Protein AF-A0A7C3IBA8-F1 (afdb_monomer_lite)

Structure (mmCIF, N/CA/C/O backbone):
data_AF-A0A7C3IBA8-F1
#
_entry.id   AF-A0A7C3IBA8-F1
#
loop_
_atom_site.group_PDB
_atom_site.id
_atom_site.type_symbol
_atom_site.label_atom_id
_atom_site.label_alt_id
_atom_site.label_comp_id
_atom_site.label_asym_id
_atom_site.label_entity_id
_atom_site.label_seq_id
_atom_site.pdbx_PDB_ins_code
_atom_site.Cartn_x
_atom_site.Cartn_y
_atom_site.Cartn_z
_atom_site.occupancy
_atom_site.B_iso_or_equiv
_atom_site.auth_seq_id
_atom_site.auth_comp_id
_atom_site.auth_asym_id
_atom_site.auth_atom_id
_atom_site.pdbx_PDB_model_num
ATOM 1 N N . MET A 1 1 ? 6.181 -38.233 48.041 1.00 34.81 1 MET A N 1
ATOM 2 C CA . MET A 1 1 ? 6.631 -39.000 46.868 1.00 34.81 1 MET A CA 1
ATOM 3 C C . MET A 1 1 ? 5.380 -39.496 46.170 1.00 34.81 1 MET A C 1
ATOM 5 O O . MET A 1 1 ? 4.793 -40.464 46.624 1.00 34.81 1 MET A O 1
ATOM 9 N N . ASP A 1 2 ? 4.720 -38.631 45.402 1.00 33.06 2 ASP A N 1
ATOM 10 C CA . ASP A 1 2 ? 5.001 -38.325 43.977 1.00 33.06 2 ASP A CA 1
ATOM 11 C C . ASP A 1 2 ? 4.213 -39.302 43.095 1.00 33.06 2 ASP A C 1
ATOM 13 O O . ASP A 1 2 ? 4.198 -40.490 43.367 1.00 33.06 2 ASP A O 1
ATOM 17 N N . GLU A 1 3 ? 3.530 -38.943 42.018 1.00 32.22 3 GLU A N 1
ATOM 18 C CA . GLU A 1 3 ? 3.068 -37.677 41.464 1.00 32.22 3 GLU A CA 1
ATOM 19 C C . GLU A 1 3 ? 1.989 -38.064 40.425 1.00 32.22 3 GLU A C 1
ATOM 21 O O . GLU A 1 3 ? 2.134 -39.034 39.690 1.00 32.22 3 GLU A O 1
ATOM 26 N N . LYS A 1 4 ? 0.901 -37.293 40.387 1.00 33.75 4 LYS A N 1
ATOM 27 C CA . LYS A 1 4 ? 0.118 -36.848 39.214 1.00 33.75 4 LYS A CA 1
ATOM 28 C C . LYS A 1 4 ? -0.158 -37.789 38.017 1.00 33.75 4 LYS A C 1
ATOM 30 O O . LYS A 1 4 ? 0.687 -38.108 37.189 1.00 33.75 4 LYS A O 1
ATOM 35 N N . ARG A 1 5 ? -1.471 -37.944 37.788 1.00 39.66 5 ARG A N 1
ATOM 36 C CA . ARG A 1 5 ? -2.157 -38.050 36.483 1.00 39.66 5 ARG A CA 1
ATOM 37 C C . ARG A 1 5 ? -1.506 -37.198 35.376 1.00 39.66 5 ARG A C 1
ATOM 39 O O . ARG A 1 5 ? -1.324 -35.998 35.572 1.00 39.66 5 ARG A O 1
ATOM 46 N N . LYS A 1 6 ? -1.398 -37.748 34.158 1.00 33.62 6 LYS A N 1
ATOM 47 C CA . LYS A 1 6 ? -1.511 -36.975 32.905 1.00 33.62 6 LYS A CA 1
ATOM 48 C C . LYS A 1 6 ? -2.355 -37.721 31.867 1.00 33.62 6 LYS A C 1
ATOM 50 O O . LYS A 1 6 ? -1.891 -38.622 31.182 1.00 33.62 6 LYS A O 1
ATOM 55 N N . HIS A 1 7 ? -3.612 -37.293 31.754 1.00 33.38 7 HIS A N 1
ATOM 56 C CA . HIS A 1 7 ? -4.366 -37.330 30.505 1.00 33.38 7 HIS A CA 1
ATOM 57 C C . HIS A 1 7 ? -3.701 -36.353 29.529 1.00 33.38 7 HIS A C 1
ATOM 59 O O . HIS A 1 7 ? -3.592 -35.167 29.835 1.00 33.38 7 HIS A O 1
ATOM 65 N N . VAL A 1 8 ? -3.285 -36.831 28.358 1.00 32.22 8 VAL A N 1
ATOM 66 C CA . VAL A 1 8 ? -2.928 -35.963 27.231 1.00 32.22 8 VAL A CA 1
ATOM 67 C C . VAL A 1 8 ? -4.140 -35.919 26.311 1.00 32.22 8 VAL A C 1
ATOM 69 O O . VAL A 1 8 ? -4.390 -36.832 25.528 1.00 32.22 8 VAL A O 1
ATOM 72 N N . GLY A 1 9 ? -4.936 -34.863 26.470 1.00 29.17 9 GLY A N 1
ATOM 73 C CA . GLY A 1 9 ? -5.991 -34.513 25.533 1.00 29.17 9 GLY A CA 1
ATOM 74 C C . GLY A 1 9 ? -5.382 -34.055 24.211 1.00 29.17 9 GLY A C 1
ATOM 75 O O . GLY A 1 9 ? -4.528 -33.170 24.184 1.00 29.17 9 GLY A O 1
ATOM 76 N N . LYS A 1 10 ? -5.844 -34.656 23.112 1.00 32.09 10 LYS A N 1
ATOM 77 C CA . LYS A 1 10 ? -5.696 -34.122 21.755 1.00 32.09 10 LYS A CA 1
ATOM 78 C C . LYS A 1 10 ? -6.288 -32.709 21.725 1.00 32.09 10 LYS A C 1
ATOM 80 O O . LYS A 1 10 ? -7.501 -32.546 21.850 1.00 32.09 10 LYS A O 1
ATOM 85 N N . GLY A 1 11 ? -5.433 -31.701 21.575 1.00 28.27 11 GLY A N 1
ATOM 86 C CA . GLY A 1 11 ? -5.849 -30.326 21.320 1.00 28.27 11 GLY A CA 1
ATOM 87 C C . GLY A 1 11 ? -6.592 -30.248 19.989 1.00 28.27 11 GLY A C 1
ATOM 88 O O . GLY A 1 11 ? -6.037 -30.571 18.941 1.00 28.27 11 GLY A O 1
ATOM 89 N N . ARG A 1 12 ? -7.867 -29.861 20.054 1.00 31.38 12 ARG A N 1
ATOM 90 C CA . ARG A 1 12 ? -8.695 -29.500 18.903 1.00 31.38 12 ARG A CA 1
ATOM 91 C C . ARG A 1 12 ? -8.028 -28.353 18.139 1.00 31.38 12 ARG A C 1
ATOM 93 O O . ARG A 1 12 ? -7.729 -27.316 18.725 1.00 31.38 12 ARG A O 1
ATOM 100 N N . SER A 1 13 ? -7.840 -28.561 16.838 1.00 34.22 13 SER A N 1
ATOM 101 C CA . SER A 1 13 ? -7.643 -27.500 15.850 1.00 34.22 13 SER A CA 1
ATOM 102 C C . SER A 1 13 ? -8.719 -26.429 16.053 1.00 34.22 13 SER A C 1
ATOM 104 O O . SER A 1 13 ? -9.907 -26.757 16.080 1.00 34.22 13 SER A O 1
ATOM 106 N N . ARG A 1 14 ? -8.310 -25.169 16.248 1.00 34.41 14 ARG A N 1
ATOM 107 C CA . ARG A 1 14 ? -9.208 -24.013 16.153 1.00 34.41 14 ARG A CA 1
ATOM 108 C C . ARG A 1 14 ? -9.537 -23.837 14.674 1.00 34.41 14 ARG A C 1
ATOM 110 O O . ARG A 1 14 ? -8.825 -23.151 13.953 1.00 34.41 14 ARG A O 1
ATOM 117 N N . THR A 1 15 ? -10.574 -24.534 14.230 1.00 35.75 15 THR A N 1
ATOM 118 C CA . THR A 1 15 ? -11.263 -24.263 12.972 1.00 35.75 15 THR A CA 1
ATOM 119 C C . THR A 1 15 ? -11.661 -22.792 12.944 1.00 35.75 15 THR A C 1
ATOM 121 O O . THR A 1 15 ? -12.265 -22.306 13.901 1.00 35.75 15 THR A O 1
ATOM 124 N N . SER A 1 16 ? -11.281 -22.100 11.872 1.00 37.62 16 SER A N 1
ATOM 125 C CA . SER A 1 16 ? -11.809 -20.796 11.491 1.00 37.62 16 SER A CA 1
ATOM 126 C C . SER A 1 16 ? -13.335 -20.844 11.546 1.00 37.62 16 SER A C 1
ATOM 128 O O . SER A 1 16 ? -13.962 -21.683 10.902 1.00 37.62 16 SER A O 1
ATOM 130 N N . GLU A 1 17 ? -13.945 -19.975 12.346 1.00 37.25 17 GLU A N 1
ATOM 131 C CA . GLU A 1 17 ? -15.354 -19.658 12.153 1.00 37.25 17 GLU A CA 1
ATOM 132 C C . GLU A 1 17 ? -15.444 -18.891 10.831 1.00 37.25 17 GLU A C 1
ATOM 134 O O . GLU A 1 17 ? -15.008 -17.744 10.734 1.00 37.25 17 GLU A O 1
ATOM 139 N N . GLU A 1 18 ? -15.975 -19.529 9.787 1.00 39.75 18 GLU A N 1
ATOM 140 C CA . GLU A 1 18 ? -16.600 -18.787 8.696 1.00 39.75 18 GLU A CA 1
ATOM 141 C C . GLU A 1 18 ? -17.751 -18.003 9.321 1.00 39.75 18 GLU A C 1
ATOM 143 O O . GLU A 1 18 ? -18.840 -18.537 9.528 1.00 39.75 18 GLU A O 1
ATOM 148 N N . VAL A 1 19 ? -17.512 -16.739 9.678 1.00 42.91 19 VAL A N 1
ATOM 149 C CA . VAL A 1 19 ? -18.582 -15.868 10.167 1.00 42.91 19 VAL A CA 1
ATOM 150 C C . VAL A 1 19 ? -19.410 -15.389 8.973 1.00 42.91 19 VAL A C 1
ATOM 152 O O . VAL A 1 19 ? -19.422 -14.213 8.616 1.00 42.91 19 VAL A O 1
ATOM 155 N N . LEU A 1 20 ? -20.102 -16.331 8.333 1.00 39.16 20 LEU A N 1
ATOM 156 C CA . LEU A 1 20 ? -21.278 -16.049 7.524 1.00 39.16 20 LEU A CA 1
ATOM 157 C C . LEU A 1 20 ? -22.359 -15.552 8.490 1.00 39.16 20 LEU A C 1
ATOM 159 O O . LEU A 1 20 ? -22.965 -16.338 9.214 1.00 39.16 20 LEU A O 1
ATOM 163 N N . GLY A 1 21 ? -22.539 -14.231 8.546 1.00 42.72 21 GLY A N 1
ATOM 164 C CA . GLY A 1 21 ? -23.531 -13.578 9.406 1.00 42.72 21 GLY A CA 1
ATOM 165 C C . GLY A 1 21 ? -22.995 -12.486 10.333 1.00 42.72 21 GLY A C 1
ATOM 166 O O . GLY A 1 21 ? -23.750 -12.006 11.174 1.00 42.72 21 GLY A O 1
ATOM 167 N N . ARG A 1 22 ? -21.721 -12.077 10.215 1.00 59.69 22 ARG A N 1
ATOM 168 C CA . ARG A 1 22 ? -21.224 -10.904 10.950 1.00 59.69 22 ARG A CA 1
ATOM 169 C C . ARG A 1 22 ? -21.732 -9.625 10.301 1.00 59.69 22 ARG A C 1
ATOM 171 O O . ARG A 1 22 ? -21.717 -9.496 9.078 1.00 59.69 22 ARG A O 1
ATOM 178 N N . ASP A 1 23 ? -22.147 -8.691 11.142 1.00 61.34 23 ASP A N 1
ATOM 179 C CA . ASP A 1 23 ? -22.593 -7.379 10.712 1.00 61.34 23 ASP A CA 1
ATOM 180 C C . ASP A 1 23 ? -21.446 -6.621 10.018 1.00 61.34 23 ASP A C 1
ATOM 182 O O . ASP A 1 23 ? -20.431 -6.294 10.632 1.00 61.34 23 ASP A O 1
ATOM 186 N N . CYS A 1 24 ? -21.597 -6.387 8.713 1.00 69.00 24 CYS A N 1
ATOM 187 C CA . CYS A 1 24 ? -20.639 -5.648 7.890 1.00 69.00 24 CYS A CA 1
ATOM 188 C C . CYS A 1 24 ? -20.990 -4.156 7.788 1.00 69.00 24 CYS A C 1
ATOM 190 O O . CYS A 1 24 ? -20.328 -3.431 7.041 1.00 69.00 24 CYS A O 1
ATOM 192 N N . THR A 1 25 ? -22.015 -3.695 8.513 1.00 73.94 25 THR A N 1
ATOM 193 C CA . THR A 1 25 ? -22.590 -2.350 8.382 1.00 73.94 25 THR A CA 1
ATOM 194 C C . THR A 1 25 ? -21.532 -1.261 8.529 1.00 73.94 25 THR A C 1
ATOM 196 O O . THR A 1 25 ? -21.474 -0.379 7.685 1.00 73.94 25 THR A O 1
ATOM 199 N N . HIS A 1 26 ? -20.590 -1.390 9.468 1.00 76.12 26 HIS A N 1
ATOM 200 C CA . HIS A 1 26 ? -19.503 -0.416 9.642 1.00 76.12 26 HIS A CA 1
ATOM 201 C C . HIS A 1 26 ? -18.618 -0.230 8.396 1.00 76.12 26 HIS A C 1
ATOM 203 O O . HIS A 1 26 ? -18.226 0.894 8.078 1.00 76.12 26 HIS A O 1
ATOM 209 N N . LEU A 1 27 ? -18.292 -1.312 7.673 1.00 81.25 27 LEU A N 1
ATOM 210 C CA . LEU A 1 27 ? -17.514 -1.214 6.434 1.00 81.25 27 LEU A CA 1
ATOM 211 C C . LEU A 1 27 ? -18.355 -0.563 5.333 1.00 81.25 27 LEU A C 1
ATOM 213 O O . LEU A 1 27 ? -17.878 0.337 4.649 1.00 81.25 27 LEU A O 1
ATOM 217 N N . VAL A 1 28 ? -19.607 -0.995 5.181 1.00 81.88 28 VAL A N 1
ATOM 218 C CA . VAL A 1 28 ? -20.525 -0.472 4.159 1.00 81.88 28 VAL A CA 1
ATOM 219 C C . VAL A 1 28 ? -20.784 1.023 4.368 1.00 81.88 28 VAL A C 1
ATOM 221 O O . VAL A 1 28 ? -20.621 1.807 3.435 1.00 81.88 28 VAL A O 1
ATOM 224 N N . GLU A 1 29 ? -21.092 1.437 5.598 1.00 84.31 29 GLU A N 1
ATOM 225 C CA . GLU A 1 29 ? -21.298 2.837 5.982 1.00 84.31 29 GLU A CA 1
ATOM 226 C C . GLU A 1 29 ? -20.053 3.690 5.735 1.00 84.31 29 GLU A C 1
ATOM 228 O O . GLU A 1 29 ? -20.162 4.814 5.241 1.00 84.31 29 GLU A O 1
ATOM 233 N N . ALA A 1 30 ? -18.860 3.164 6.028 1.00 84.56 30 ALA A N 1
ATOM 234 C CA . ALA A 1 30 ? -17.613 3.873 5.767 1.00 84.56 30 ALA A CA 1
ATOM 235 C C . ALA A 1 30 ? -17.379 4.105 4.264 1.00 84.56 30 ALA A C 1
ATOM 237 O O . ALA A 1 30 ? -16.921 5.182 3.882 1.00 84.56 30 ALA A O 1
ATOM 238 N N . LEU A 1 31 ? -17.714 3.130 3.412 1.00 83.62 31 LEU A N 1
ATOM 239 C CA . LEU A 1 31 ? -17.543 3.222 1.956 1.00 83.62 31 LEU A CA 1
ATOM 240 C C . LEU A 1 31 ? -18.602 4.105 1.283 1.00 83.62 31 LEU A C 1
ATOM 242 O O . LEU A 1 31 ? -18.302 4.785 0.302 1.00 83.62 31 LEU A O 1
ATOM 246 N N . GLN A 1 32 ? -19.825 4.110 1.815 1.00 84.31 32 GLN A N 1
ATOM 247 C CA . GLN A 1 32 ? -20.960 4.890 1.307 1.00 84.31 32 GLN A CA 1
ATOM 248 C C . GLN A 1 32 ? -21.092 6.264 1.982 1.00 84.31 32 GLN A C 1
ATOM 250 O O . GLN A 1 32 ? -22.077 6.978 1.775 1.00 84.31 32 GLN A O 1
ATOM 255 N N . ASN A 1 33 ? -20.100 6.650 2.786 1.00 84.88 33 ASN A N 1
ATOM 256 C CA . ASN A 1 33 ? -20.119 7.873 3.569 1.00 84.88 33 ASN A CA 1
ATOM 257 C C . ASN A 1 33 ? -20.250 9.112 2.666 1.00 84.88 33 ASN A C 1
ATOM 259 O O . ASN A 1 33 ? -19.417 9.354 1.791 1.00 84.88 33 ASN A O 1
ATOM 263 N N . SER A 1 34 ? -21.269 9.938 2.913 1.00 88.19 34 SER A N 1
ATOM 264 C CA . SER A 1 34 ? -21.535 11.155 2.134 1.00 88.19 34 SER A CA 1
ATOM 265 C C . SER A 1 34 ? -20.437 12.218 2.238 1.00 88.19 34 SER A C 1
ATOM 267 O O . SER A 1 34 ? -20.399 13.113 1.398 1.00 88.19 34 SER A O 1
ATOM 269 N N . ALA A 1 35 ? -19.559 12.124 3.241 1.00 91.81 35 ALA A N 1
ATOM 270 C CA . ALA A 1 35 ? -18.380 12.974 3.389 1.00 91.81 35 ALA A CA 1
ATOM 271 C C . ALA A 1 35 ? -17.239 12.598 2.426 1.00 91.81 35 ALA A C 1
ATOM 273 O O . ALA A 1 35 ? -16.249 13.323 2.358 1.00 91.81 35 ALA A O 1
ATOM 274 N N . LEU A 1 36 ? -17.323 11.462 1.717 1.00 94.88 36 LEU A N 1
ATOM 275 C CA . LEU A 1 36 ? -16.347 11.075 0.697 1.00 94.88 36 LEU A CA 1
ATOM 276 C C . LEU A 1 36 ? -16.716 11.690 -0.656 1.00 94.88 36 LEU A C 1
ATOM 278 O O . LEU A 1 36 ? -17.701 11.323 -1.302 1.00 94.88 36 LEU A O 1
ATOM 282 N N . HIS A 1 37 ? -15.867 12.598 -1.116 1.00 96.38 37 HIS A N 1
ATOM 283 C CA . HIS A 1 37 ? -15.997 13.290 -2.386 1.00 96.38 37 HIS A CA 1
ATOM 284 C C . HIS A 1 37 ? -14.966 12.766 -3.385 1.00 96.38 37 HIS A C 1
ATOM 286 O O . HIS A 1 37 ? -13.758 12.815 -3.158 1.00 96.38 37 HIS A O 1
ATOM 292 N N . TYR A 1 38 ? -15.457 12.284 -4.524 1.00 97.06 38 TYR A N 1
ATOM 293 C CA . TYR A 1 38 ? -14.635 11.835 -5.643 1.00 97.06 38 TYR A CA 1
ATOM 294 C C . TYR A 1 38 ? -14.418 13.024 -6.575 1.00 97.06 38 TYR A C 1
ATOM 296 O O . TYR A 1 38 ? -15.355 13.497 -7.220 1.00 97.06 38 TYR A O 1
ATOM 304 N N . HIS A 1 39 ? -13.196 13.549 -6.588 1.00 96.19 39 HIS A N 1
ATOM 305 C CA . HIS A 1 39 ? -12.853 14.753 -7.339 1.00 96.19 39 HIS A CA 1
ATOM 306 C C . HIS A 1 39 ? -12.745 14.492 -8.849 1.00 96.19 39 HIS A C 1
ATOM 308 O O . HIS A 1 39 ? -12.860 13.363 -9.327 1.00 96.19 39 HIS A O 1
ATOM 314 N N . GLN 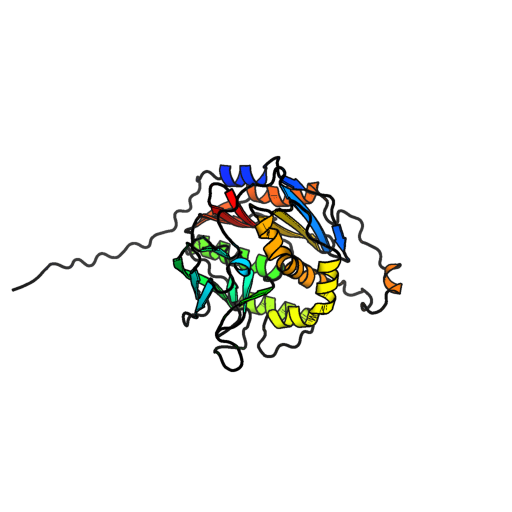A 1 40 ? -12.534 15.559 -9.623 1.00 93.94 40 GLN A N 1
ATOM 315 C CA . GLN A 1 40 ? -12.277 15.428 -11.056 1.00 93.94 40 GLN A CA 1
ATOM 316 C C . GLN A 1 40 ? -10.994 14.616 -11.307 1.00 93.94 40 GLN A C 1
ATOM 318 O O . GLN A 1 40 ? -10.019 14.777 -10.564 1.00 93.94 40 GLN A O 1
ATOM 323 N N . PRO A 1 41 ? -10.977 13.752 -12.339 1.00 94.38 41 PRO A N 1
ATOM 324 C CA . PRO A 1 41 ? -9.803 12.960 -12.663 1.00 94.38 41 PRO A CA 1
ATOM 325 C C . PRO A 1 41 ? -8.634 13.850 -13.089 1.00 94.38 41 PRO A C 1
ATOM 327 O O . PRO A 1 41 ? -8.790 14.777 -13.884 1.00 94.38 41 PRO A O 1
ATOM 330 N N . ILE A 1 42 ? -7.448 13.519 -12.589 1.00 94.50 42 ILE A N 1
ATOM 331 C CA . ILE A 1 42 ? -6.169 14.093 -13.001 1.00 94.50 42 ILE A CA 1
ATOM 332 C C . ILE A 1 42 ? -5.457 13.051 -13.856 1.00 94.50 42 ILE A C 1
ATOM 334 O O . ILE A 1 42 ? -5.454 11.862 -13.530 1.00 94.50 42 ILE A O 1
ATOM 338 N N . HIS A 1 43 ? -4.860 13.484 -14.959 1.00 92.88 43 HIS A N 1
ATOM 339 C CA . HIS A 1 43 ? -4.302 12.585 -15.954 1.00 92.88 43 HIS A CA 1
ATOM 340 C C . HIS A 1 43 ? -2.855 12.934 -16.281 1.00 92.88 43 HIS A C 1
ATOM 342 O O . HIS A 1 43 ? -2.522 14.098 -16.498 1.00 92.88 43 HIS A O 1
ATOM 348 N N . PHE A 1 44 ? -2.016 11.905 -16.376 1.00 94.25 44 PHE A N 1
ATOM 349 C CA . PHE A 1 44 ? -0.674 12.015 -16.926 1.00 94.25 44 PHE A CA 1
ATOM 350 C C . PHE A 1 44 ? -0.331 10.747 -17.715 1.00 94.25 44 PHE A C 1
ATOM 352 O O . PHE A 1 44 ? -0.311 9.638 -17.175 1.00 94.25 44 PHE A O 1
ATOM 359 N N . ARG A 1 45 ? -0.046 10.918 -19.012 1.00 90.81 45 ARG A N 1
ATOM 360 C CA . ARG A 1 45 ? 0.256 9.841 -19.972 1.00 90.81 45 ARG A CA 1
ATOM 361 C C . ARG A 1 45 ? -0.843 8.790 -20.084 1.00 90.81 45 ARG A C 1
ATOM 363 O O . ARG A 1 45 ? -1.851 9.004 -20.727 1.00 90.81 45 ARG A O 1
ATOM 370 N N . ASN A 1 46 ? -0.630 7.606 -19.534 1.00 91.44 46 ASN A N 1
ATOM 371 C CA . ASN A 1 46 ? -1.594 6.518 -19.522 1.00 91.44 46 ASN A CA 1
ATOM 372 C C . ASN A 1 46 ? -2.069 6.221 -18.097 1.00 91.44 46 ASN A C 1
ATOM 374 O O . ASN A 1 46 ? -2.665 5.172 -17.898 1.00 91.44 46 ASN A O 1
ATOM 378 N N . LEU A 1 47 ? -1.827 7.100 -17.118 1.00 93.81 47 LEU A N 1
ATOM 379 C CA . LEU A 1 47 ? -2.323 6.959 -15.751 1.00 93.81 47 LEU A CA 1
ATOM 380 C C . LEU A 1 47 ? -3.337 8.062 -15.447 1.00 93.81 47 LEU A C 1
ATOM 382 O O . LEU A 1 47 ? -3.078 9.247 -15.662 1.00 93.81 47 LEU A O 1
ATOM 386 N N . THR A 1 48 ? -4.490 7.657 -14.926 1.00 95.75 48 THR A N 1
ATOM 387 C CA . THR A 1 48 ? -5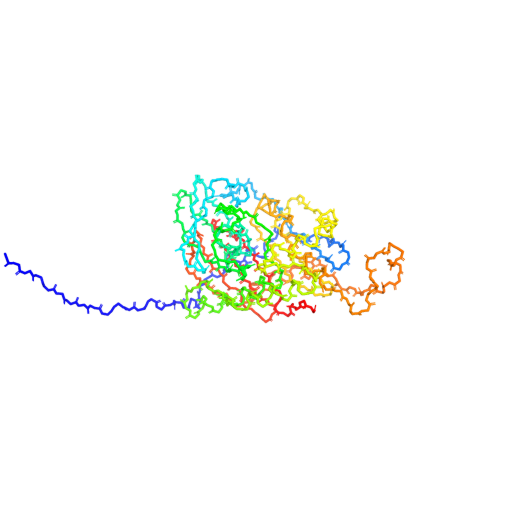.549 8.562 -14.477 1.00 95.75 48 THR A CA 1
ATOM 388 C C . THR A 1 48 ? -5.852 8.288 -13.022 1.00 95.75 48 THR A C 1
ATOM 390 O O . THR A 1 48 ? -6.094 7.142 -12.645 1.00 95.75 48 THR A O 1
ATOM 393 N N . LEU A 1 49 ? -5.855 9.347 -12.222 1.00 96.44 49 LEU A N 1
ATOM 394 C CA . LEU A 1 49 ? -6.089 9.307 -10.789 1.00 96.44 49 LEU A CA 1
ATOM 395 C C . LEU A 1 49 ? -7.327 10.138 -10.458 1.00 96.44 49 LEU A C 1
ATOM 397 O O . LEU A 1 49 ? -7.422 11.299 -10.843 1.00 96.44 49 LEU A O 1
ATOM 401 N N . VAL A 1 50 ? -8.259 9.553 -9.713 1.00 98.00 50 VAL A N 1
ATOM 402 C CA . VAL A 1 50 ? -9.369 10.271 -9.081 1.00 98.00 50 VAL A CA 1
ATOM 403 C C . VAL A 1 50 ? -9.055 10.400 -7.591 1.00 98.00 50 VAL A C 1
ATOM 405 O O . VAL A 1 50 ? -9.039 9.379 -6.895 1.00 98.00 50 VAL A O 1
ATOM 408 N N . PRO A 1 51 ? -8.782 11.616 -7.084 1.00 98.00 51 PRO A N 1
ATOM 409 C CA . PRO A 1 51 ? -8.598 11.842 -5.657 1.00 98.00 51 PRO A CA 1
ATOM 410 C C . PRO A 1 51 ? -9.906 11.592 -4.902 1.00 98.00 51 PRO A C 1
ATOM 412 O O . PRO A 1 51 ? -10.975 12.029 -5.336 1.00 98.00 51 PRO A O 1
ATOM 415 N N . ILE A 1 52 ? -9.806 10.926 -3.753 1.00 98.06 52 ILE A N 1
ATOM 416 C CA . ILE A 1 52 ? -10.902 10.806 -2.791 1.00 98.06 52 ILE A CA 1
ATOM 417 C C . ILE A 1 52 ? -10.596 11.766 -1.648 1.00 98.06 52 ILE A C 1
ATOM 419 O O . ILE A 1 52 ? -9.580 11.610 -0.965 1.00 98.06 52 ILE A O 1
ATOM 423 N N . VAL A 1 53 ? -11.452 12.762 -1.454 1.00 97.19 53 VAL A N 1
ATOM 424 C CA . VAL A 1 53 ? -11.341 13.786 -0.409 1.00 97.19 53 VAL A CA 1
ATOM 425 C C . VAL A 1 53 ? -12.418 13.555 0.637 1.00 97.19 53 VAL A C 1
ATOM 427 O O . VAL A 1 53 ? -13.529 13.156 0.300 1.00 97.19 53 VAL A O 1
ATOM 430 N N . ARG A 1 54 ? -12.083 13.789 1.907 1.00 94.69 54 ARG A N 1
ATOM 431 C CA . ARG A 1 54 ? -13.042 13.714 3.010 1.00 94.69 54 ARG A CA 1
ATOM 432 C C . ARG A 1 54 ? -13.312 15.107 3.565 1.00 94.69 54 ARG A C 1
ATOM 434 O O . ARG A 1 54 ? -12.365 15.763 3.996 1.00 94.69 54 ARG A O 1
ATOM 441 N N . ASP A 1 55 ? -14.575 15.527 3.565 1.00 92.00 55 ASP A N 1
ATOM 442 C CA . ASP A 1 55 ? -15.012 16.833 4.075 1.00 92.00 55 ASP A CA 1
ATOM 443 C C . ASP A 1 55 ? -16.260 16.692 4.984 1.00 92.00 55 ASP A C 1
ATOM 445 O O . ASP A 1 55 ? -17.288 16.191 4.523 1.00 92.00 55 ASP A O 1
ATOM 449 N N . PRO A 1 56 ? -16.196 17.068 6.279 1.00 90.50 56 PRO A N 1
ATOM 450 C CA . PRO A 1 56 ? -15.009 17.549 6.982 1.00 90.50 56 PRO A CA 1
ATOM 451 C C . PRO A 1 56 ? -13.955 16.450 7.141 1.00 90.50 56 PRO A C 1
ATOM 453 O O . PRO A 1 56 ? -14.260 15.277 7.380 1.00 90.50 56 PRO A O 1
ATOM 456 N N . ALA A 1 57 ? -12.686 16.842 7.033 1.00 87.44 57 ALA A N 1
ATOM 457 C CA . ALA A 1 57 ? -11.579 15.957 7.358 1.00 87.44 57 ALA A CA 1
ATOM 458 C C . ALA A 1 57 ? -11.591 15.634 8.866 1.00 87.44 57 ALA A C 1
ATOM 460 O O . ALA A 1 57 ? -11.834 16.534 9.674 1.00 87.44 57 ALA A O 1
ATOM 461 N N . PRO A 1 58 ? -11.297 14.387 9.276 1.00 89.06 58 PRO A N 1
ATOM 462 C CA . PRO A 1 58 ? -11.179 14.059 10.690 1.00 89.06 58 PRO A CA 1
ATOM 463 C C . PRO A 1 58 ? -10.093 14.899 11.365 1.00 89.06 58 PRO A C 1
ATOM 465 O O . PRO A 1 58 ? -9.017 15.095 10.804 1.00 89.06 58 PRO A O 1
ATOM 468 N N . GLU A 1 59 ? -10.368 15.376 12.579 1.00 87.88 59 GLU A N 1
ATOM 469 C CA . GLU A 1 59 ? -9.444 16.258 13.305 1.00 87.88 59 GLU A CA 1
ATOM 470 C C . GLU A 1 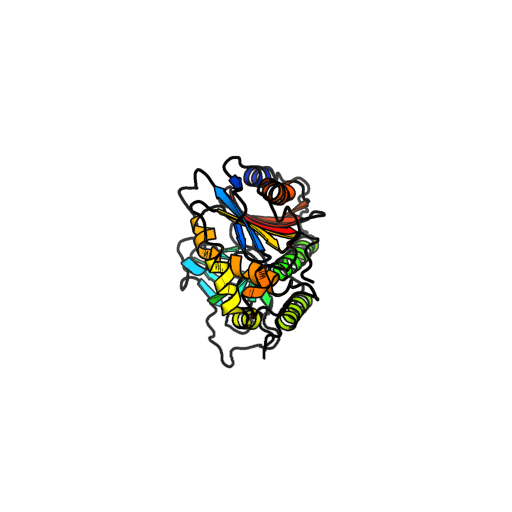59 ? -8.242 15.518 13.906 1.00 87.88 59 GLU A C 1
ATOM 472 O O . GLU A 1 59 ? -7.171 16.100 14.081 1.00 87.88 59 GLU A O 1
ATOM 477 N N . LYS A 1 60 ? -8.425 14.245 14.280 1.00 91.88 60 LYS A N 1
ATOM 478 C CA . LYS A 1 60 ? -7.423 13.450 14.997 1.00 91.88 60 LYS A CA 1
ATOM 479 C C . LYS A 1 60 ? -7.152 12.133 14.288 1.00 91.88 60 LYS A C 1
ATOM 481 O O . LYS A 1 60 ? -8.066 11.471 13.804 1.00 91.88 60 LYS A O 1
ATOM 486 N N . ARG A 1 61 ? -5.884 11.724 14.333 1.00 95.12 61 ARG A N 1
ATOM 487 C CA . ARG A 1 61 ? -5.404 10.395 13.947 1.00 95.12 61 ARG A CA 1
ATOM 488 C C . ARG A 1 61 ? -4.795 9.711 15.168 1.00 95.12 61 ARG A C 1
ATOM 490 O O . ARG A 1 61 ? -3.932 10.288 15.825 1.00 95.12 61 ARG A O 1
ATOM 497 N N . ASN A 1 62 ? -5.210 8.475 15.444 1.00 96.12 62 ASN A N 1
ATOM 498 C CA . ASN A 1 62 ? -4.803 7.716 16.639 1.00 96.12 62 ASN A CA 1
ATOM 499 C C . ASN A 1 62 ? -3.544 6.855 16.433 1.00 96.12 62 ASN A C 1
ATOM 501 O O . ASN A 1 62 ? -3.251 5.976 17.238 1.00 96.12 62 ASN A O 1
ATOM 505 N N . TYR A 1 63 ? -2.822 7.068 15.337 1.00 98.31 63 TYR A N 1
ATOM 506 C CA . TYR A 1 63 ? -1.650 6.293 14.948 1.00 98.31 63 TYR A CA 1
ATOM 507 C C . TYR A 1 63 ? -0.704 7.144 14.091 1.00 98.31 63 TYR A C 1
ATOM 509 O O . TYR A 1 63 ? -1.035 8.268 13.699 1.00 98.31 63 TYR A O 1
ATOM 517 N N . VAL A 1 64 ? 0.471 6.598 13.792 1.00 98.38 64 VAL A N 1
ATOM 518 C CA . VAL A 1 64 ? 1.425 7.147 12.814 1.00 98.38 64 VAL A CA 1
ATOM 519 C C . VAL A 1 64 ? 1.748 6.102 11.746 1.00 98.38 64 VAL A C 1
ATOM 521 O O . VAL A 1 64 ? 1.534 4.911 11.960 1.00 98.38 64 VAL A O 1
ATOM 524 N N . THR A 1 65 ? 2.238 6.516 10.585 1.00 98.31 65 THR A N 1
ATOM 525 C CA . THR A 1 65 ? 2.750 5.596 9.556 1.00 98.31 65 THR A CA 1
ATOM 526 C C . THR A 1 65 ? 4.138 5.071 9.929 1.00 98.31 65 THR A C 1
ATOM 528 O O . THR A 1 65 ? 4.813 5.625 10.801 1.00 98.31 65 THR A O 1
ATOM 531 N N . SER A 1 66 ? 4.590 4.022 9.243 1.00 96.06 66 SER A N 1
ATOM 532 C CA . SER A 1 66 ? 5.987 3.565 9.262 1.00 96.06 66 SER A CA 1
ATOM 533 C C . SER A 1 66 ? 6.984 4.712 9.072 1.00 96.06 66 SER A C 1
ATOM 535 O O . SER A 1 66 ? 7.831 4.945 9.934 1.00 96.06 66 SER A O 1
ATOM 537 N N . THR A 1 67 ? 6.798 5.500 8.008 1.00 94.31 67 THR A N 1
ATOM 538 C CA . THR A 1 67 ? 7.623 6.668 7.664 1.00 94.31 67 THR A CA 1
ATOM 539 C C . THR A 1 67 ? 7.726 7.668 8.820 1.00 94.31 67 THR A C 1
ATOM 541 O O . THR A 1 67 ? 8.807 8.169 9.123 1.00 94.31 67 THR A O 1
ATOM 544 N N . GLU A 1 68 ? 6.607 7.969 9.481 1.00 97.31 68 GLU A N 1
ATOM 545 C CA . GLU A 1 68 ? 6.554 8.925 10.593 1.00 97.31 68 GLU A CA 1
ATOM 546 C C . GLU A 1 68 ? 7.153 8.355 11.888 1.00 97.31 68 GLU A C 1
ATOM 548 O O . GLU A 1 68 ? 7.763 9.088 12.671 1.00 97.31 68 GLU A O 1
ATOM 553 N N . ALA A 1 69 ? 6.998 7.049 12.130 1.00 96.62 69 ALA A N 1
ATOM 554 C CA . ALA A 1 69 ? 7.614 6.370 13.266 1.00 96.62 69 ALA A CA 1
ATOM 555 C C . ALA A 1 69 ? 9.144 6.299 13.124 1.00 96.62 69 ALA A C 1
ATOM 557 O O . ALA A 1 69 ? 9.872 6.424 14.119 1.00 96.62 69 ALA A O 1
ATOM 558 N N . GLY A 1 70 ? 9.634 6.109 11.895 1.00 94.06 70 GLY A N 1
ATOM 559 C CA . GLY A 1 70 ? 11.047 6.060 11.547 1.00 94.06 70 GLY A CA 1
ATOM 560 C C . GLY A 1 70 ? 11.824 5.100 12.446 1.00 94.06 70 GLY A C 1
ATOM 561 O O . GLY A 1 70 ? 11.533 3.912 12.537 1.00 94.06 70 GLY A O 1
ATOM 562 N N . ARG A 1 71 ? 12.807 5.621 13.190 1.00 94.06 71 ARG A N 1
ATOM 563 C CA . ARG A 1 71 ? 13.678 4.806 14.061 1.00 94.06 71 ARG A CA 1
ATOM 564 C C . ARG A 1 71 ? 12.966 4.143 15.245 1.00 94.06 71 ARG A C 1
ATOM 566 O O . ARG A 1 71 ? 13.594 3.335 15.920 1.00 94.06 71 ARG A O 1
ATOM 573 N N . LYS A 1 72 ? 11.712 4.502 15.533 1.00 96.56 72 LYS A N 1
ATOM 574 C CA . LYS A 1 72 ? 10.909 3.834 16.567 1.00 96.56 72 LYS A CA 1
ATOM 575 C C . LYS A 1 72 ? 10.378 2.479 16.099 1.00 96.56 72 LYS A C 1
ATOM 577 O O . LYS A 1 72 ? 9.942 1.706 16.943 1.00 96.56 72 LYS A O 1
ATOM 582 N N . LEU A 1 73 ? 10.420 2.185 14.800 1.00 96.25 73 LEU A N 1
ATOM 583 C CA . LEU A 1 73 ? 10.197 0.841 14.285 1.00 96.25 73 LEU A CA 1
ATOM 584 C C . LEU A 1 73 ? 11.528 0.115 14.119 1.00 96.25 73 LEU A C 1
ATOM 586 O O . LEU A 1 73 ? 12.394 0.526 13.344 1.00 96.25 73 LEU A O 1
ATOM 590 N N . GLU A 1 74 ? 11.673 -1.002 14.819 1.00 96.00 74 GLU A N 1
ATOM 591 C CA . GLU A 1 74 ? 12.811 -1.900 14.662 1.00 96.00 74 GLU A CA 1
ATOM 592 C C . GLU A 1 74 ? 12.340 -3.208 14.044 1.00 96.00 74 GLU A C 1
ATOM 594 O O . GLU A 1 74 ? 11.476 -3.897 14.580 1.00 96.00 74 GLU A O 1
ATOM 599 N N . VAL A 1 75 ? 12.916 -3.549 12.896 1.00 95.56 75 VAL A N 1
ATOM 600 C CA . VAL A 1 75 ? 12.566 -4.754 12.150 1.00 95.56 75 VAL A CA 1
ATOM 601 C C . VAL A 1 75 ? 13.726 -5.734 12.223 1.00 95.56 75 VAL A C 1
ATOM 603 O O . VAL A 1 75 ? 14.866 -5.394 11.893 1.00 95.56 75 VAL A O 1
ATOM 606 N N . THR A 1 76 ? 13.428 -6.958 12.642 1.00 93.62 76 THR A N 1
ATOM 607 C CA . THR A 1 76 ? 14.397 -8.037 12.811 1.00 93.62 76 THR A CA 1
ATOM 608 C C . THR A 1 76 ? 13.977 -9.285 12.040 1.00 93.62 76 THR A C 1
ATOM 610 O O . THR A 1 76 ? 12.795 -9.587 11.856 1.00 93.62 76 THR A O 1
ATOM 613 N N . GLU A 1 77 ? 14.983 -10.004 11.550 1.00 92.75 77 GLU A N 1
ATOM 614 C CA . GLU A 1 77 ? 14.805 -11.274 10.854 1.00 92.75 77 GLU A CA 1
ATOM 615 C C . GLU A 1 77 ? 14.461 -12.379 11.854 1.00 92.75 77 GLU A C 1
ATOM 617 O O . GLU A 1 77 ? 15.114 -12.514 12.888 1.00 92.75 77 GLU A O 1
ATOM 622 N N . THR A 1 78 ? 13.480 -13.214 11.517 1.00 91.31 78 THR A N 1
ATOM 623 C CA . THR A 1 78 ? 13.121 -14.395 12.325 1.00 91.31 78 THR A CA 1
ATOM 624 C C . THR A 1 78 ? 13.927 -15.640 11.944 1.00 91.31 78 THR A C 1
ATOM 626 O O . THR A 1 78 ? 13.867 -16.658 12.627 1.00 91.31 78 THR A O 1
ATOM 629 N N . GLY A 1 79 ? 14.654 -15.588 10.821 1.00 85.38 79 GLY A N 1
ATOM 630 C CA . GLY A 1 79 ? 15.240 -16.764 10.171 1.00 85.38 79 GLY A CA 1
ATOM 631 C C . GLY A 1 79 ? 14.260 -17.526 9.269 1.00 85.38 79 GLY A C 1
ATOM 632 O O . GLY A 1 79 ? 14.676 -18.452 8.576 1.00 85.38 79 GLY A O 1
ATOM 633 N N . SER A 1 80 ? 12.989 -17.114 9.220 1.00 87.19 80 SER A N 1
ATOM 634 C CA . SER A 1 80 ? 11.955 -17.650 8.334 1.00 87.19 80 SER A CA 1
ATOM 635 C C . SER A 1 80 ? 11.595 -16.625 7.255 1.00 87.19 80 SER A C 1
ATOM 637 O O . SER A 1 80 ? 11.288 -15.478 7.562 1.00 87.19 80 SER A O 1
ATOM 639 N N . VAL A 1 81 ? 11.622 -17.019 5.974 1.00 85.19 81 VAL A N 1
ATOM 640 C CA . VAL A 1 81 ? 11.327 -16.120 4.836 1.00 85.19 81 VAL A CA 1
ATOM 641 C C . VAL A 1 81 ? 9.983 -15.376 4.990 1.00 85.19 81 VAL A C 1
ATOM 643 O O . VAL A 1 81 ? 9.990 -14.153 4.836 1.00 85.19 81 VAL A O 1
ATOM 646 N N . PRO A 1 82 ? 8.846 -16.041 5.298 1.00 93.75 82 PRO A N 1
ATOM 647 C CA . PRO A 1 82 ? 7.532 -15.392 5.329 1.00 93.75 82 PRO A CA 1
ATOM 648 C C . PRO A 1 82 ? 7.232 -14.604 6.615 1.00 93.75 82 PRO A C 1
ATOM 650 O O . PRO A 1 82 ? 6.087 -14.189 6.816 1.00 93.75 82 PRO A O 1
ATOM 653 N N . ARG A 1 83 ? 8.206 -14.429 7.521 1.00 96.44 83 ARG A N 1
ATOM 654 C CA . ARG A 1 83 ? 7.987 -13.778 8.820 1.00 96.44 83 ARG A CA 1
ATOM 655 C C . ARG A 1 83 ? 9.093 -12.788 9.155 1.00 96.44 83 ARG A C 1
ATOM 657 O O . ARG A 1 83 ? 10.274 -13.131 9.156 1.00 96.44 83 ARG A O 1
ATOM 664 N N . LEU A 1 84 ? 8.697 -11.581 9.535 1.00 97.06 84 LEU A N 1
ATOM 665 C CA . LEU A 1 84 ? 9.569 -10.617 10.203 1.00 97.06 84 LEU A CA 1
ATOM 666 C C . LEU A 1 84 ? 9.048 -10.338 11.604 1.00 97.06 84 LEU A C 1
ATOM 668 O O . LEU A 1 84 ? 7.872 -10.534 11.891 1.00 97.06 84 LEU A O 1
ATOM 672 N N . ARG A 1 85 ? 9.925 -9.850 12.471 1.00 97.50 85 ARG A N 1
ATOM 673 C CA . ARG A 1 85 ? 9.569 -9.399 13.811 1.00 97.50 85 ARG A CA 1
ATOM 674 C C . ARG A 1 85 ? 9.750 -7.896 13.875 1.00 97.50 85 ARG A C 1
ATOM 676 O O . ARG A 1 85 ? 10.833 -7.392 13.587 1.00 97.50 85 ARG A O 1
ATOM 683 N N . VAL A 1 86 ? 8.680 -7.186 14.207 1.00 98.00 86 VAL A N 1
ATOM 684 C CA . VAL A 1 86 ? 8.667 -5.726 14.263 1.00 98.00 86 VAL A CA 1
ATOM 685 C C . VAL A 1 86 ? 8.369 -5.279 15.679 1.00 98.00 86 VAL A C 1
ATOM 687 O O . VAL A 1 86 ? 7.323 -5.599 16.242 1.00 98.00 86 VAL A O 1
ATOM 690 N N . ARG A 1 87 ? 9.295 -4.518 16.248 1.00 98.19 87 ARG A N 1
ATOM 691 C CA . ARG A 1 87 ? 9.141 -3.839 17.525 1.00 98.19 87 ARG A CA 1
ATOM 692 C C . ARG A 1 87 ? 8.715 -2.400 17.261 1.00 98.19 87 ARG A C 1
ATOM 694 O O . ARG A 1 87 ? 9.457 -1.628 16.657 1.00 98.19 87 ARG A O 1
ATOM 701 N N . ASN A 1 88 ? 7.525 -2.044 17.732 1.00 98.50 88 ASN A N 1
ATOM 702 C CA . ASN A 1 88 ? 7.080 -0.662 17.804 1.00 98.50 88 ASN A CA 1
ATOM 703 C C . ASN A 1 88 ? 7.507 -0.076 19.155 1.00 98.50 88 ASN A C 1
ATOM 705 O O . ASN A 1 88 ? 6.956 -0.443 20.184 1.00 98.50 88 ASN A O 1
ATOM 709 N N . ASN A 1 89 ? 8.481 0.830 19.152 1.00 98.38 89 ASN A N 1
ATOM 710 C CA . ASN A 1 89 ? 8.944 1.569 20.331 1.00 98.38 89 ASN A CA 1
ATOM 711 C C . ASN A 1 89 ? 8.265 2.947 20.471 1.00 98.38 89 ASN A C 1
ATOM 713 O O . ASN A 1 89 ? 8.678 3.762 21.294 1.00 98.38 89 ASN A O 1
ATOM 717 N N . ALA A 1 90 ? 7.261 3.261 19.646 1.00 97.94 90 ALA A N 1
ATOM 718 C CA . ALA A 1 90 ? 6.446 4.454 19.825 1.00 97.94 90 ALA A CA 1
ATOM 719 C C . ALA A 1 90 ? 5.361 4.222 20.886 1.00 97.94 90 ALA A C 1
ATOM 721 O O . ALA A 1 90 ? 4.830 3.123 21.028 1.00 97.94 90 ALA A O 1
ATOM 722 N N . ALA A 1 91 ? 4.979 5.305 21.564 1.00 97.94 91 ALA A N 1
ATOM 723 C CA . ALA A 1 91 ? 3.861 5.329 22.509 1.00 97.94 91 ALA A CA 1
ATOM 724 C C . ALA A 1 91 ? 2.478 5.310 21.821 1.00 97.94 91 ALA A C 1
ATOM 726 O O . ALA A 1 91 ? 1.449 5.368 22.486 1.00 97.94 91 ALA A O 1
ATOM 727 N N . VAL A 1 92 ? 2.447 5.263 20.487 1.00 98.31 92 VAL A N 1
ATOM 728 C CA . VAL A 1 92 ? 1.226 5.191 19.678 1.00 98.31 92 VAL A CA 1
ATOM 729 C C . VAL A 1 92 ? 1.307 4.009 18.711 1.00 98.31 92 VAL A C 1
ATOM 731 O O . VAL A 1 92 ? 2.412 3.566 18.375 1.00 98.31 92 VAL A O 1
ATOM 734 N N . PRO A 1 93 ? 0.160 3.494 18.243 1.00 98.69 93 PRO A N 1
ATOM 735 C CA . PRO A 1 93 ? 0.143 2.494 17.193 1.00 98.69 93 PRO A CA 1
ATOM 736 C C . PRO A 1 93 ? 0.833 2.968 15.908 1.00 98.69 93 PRO A C 1
ATOM 738 O O . PRO A 1 93 ? 0.799 4.157 15.576 1.00 98.69 93 PRO A O 1
ATOM 741 N N . VAL A 1 94 ? 1.427 2.026 15.171 1.00 98.69 94 VAL A N 1
ATOM 742 C CA . VAL A 1 94 ? 2.086 2.301 13.885 1.00 98.69 94 VAL A CA 1
ATOM 743 C C . VAL A 1 94 ? 1.442 1.488 12.768 1.00 98.69 94 VAL A C 1
ATOM 745 O O . VAL A 1 94 ? 1.352 0.266 12.861 1.00 98.69 94 VAL A O 1
ATOM 748 N N . LEU A 1 95 ? 0.992 2.163 11.711 1.00 98.69 95 LEU A N 1
ATOM 749 C CA . LEU A 1 95 ? 0.396 1.535 10.538 1.00 98.69 95 LEU A CA 1
ATOM 750 C C . LEU A 1 95 ? 1.485 1.072 9.561 1.00 98.69 95 LEU A C 1
ATOM 752 O O . LEU A 1 95 ? 2.270 1.888 9.076 1.00 98.69 95 LEU A O 1
ATOM 756 N N . LEU A 1 96 ? 1.457 -0.220 9.236 1.00 98.38 96 LEU A N 1
ATOM 757 C CA . LEU A 1 96 ? 2.151 -0.848 8.113 1.00 98.38 96 LEU A CA 1
ATOM 758 C C . LEU A 1 96 ? 1.115 -1.265 7.059 1.00 98.38 96 LEU A C 1
ATOM 760 O O . LEU A 1 96 ? 0.444 -2.279 7.254 1.00 98.38 96 LEU A O 1
ATOM 764 N N . PRO A 1 97 ? 0.914 -0.506 5.974 1.00 97.94 97 PRO A N 1
ATOM 765 C CA . PRO A 1 97 ? -0.069 -0.863 4.957 1.00 97.94 97 PRO A CA 1
ATOM 766 C C . PRO A 1 97 ? 0.326 -2.107 4.137 1.00 97.94 97 PRO A C 1
ATOM 768 O O . PRO A 1 97 ? 1.504 -2.356 3.878 1.00 97.94 97 PRO A O 1
ATOM 771 N N . GLU A 1 98 ? -0.670 -2.870 3.674 1.00 97.38 98 GLU A N 1
ATOM 772 C CA . GLU A 1 98 ? -0.477 -3.979 2.733 1.00 97.38 98 GLU A CA 1
ATOM 773 C C . GLU A 1 98 ? 0.278 -3.505 1.480 1.00 97.38 98 GLU A C 1
ATOM 775 O O . GLU A 1 98 ? -0.025 -2.468 0.888 1.00 97.38 98 GLU A O 1
ATOM 780 N N . GLY A 1 99 ? 1.274 -4.285 1.066 1.00 97.69 99 GLY A N 1
ATOM 781 C CA . GLY A 1 99 ? 2.131 -3.986 -0.072 1.00 97.69 99 GLY A CA 1
ATOM 782 C C . GLY A 1 99 ? 3.314 -3.075 0.247 1.00 97.69 99 GLY A C 1
ATOM 783 O O . GLY A 1 99 ? 4.178 -2.933 -0.613 1.00 97.69 99 GLY A O 1
ATOM 784 N N . GLU A 1 100 ? 3.417 -2.492 1.443 1.00 97.88 100 GLU A N 1
ATOM 785 C CA . GLU A 1 100 ? 4.573 -1.669 1.800 1.00 97.88 100 GLU A CA 1
ATOM 786 C C . GLU A 1 100 ? 5.871 -2.498 1.800 1.00 97.88 100 GLU A C 1
ATOM 788 O O . GLU A 1 100 ? 5.923 -3.577 2.397 1.00 97.88 100 GLU A O 1
ATOM 793 N N . GLN A 1 101 ? 6.928 -2.015 1.133 1.00 97.81 101 GLN A N 1
ATOM 794 C CA . GLN A 1 101 ? 8.225 -2.690 1.136 1.00 97.81 101 GLN A CA 1
ATOM 795 C C . GLN A 1 101 ? 9.079 -2.309 2.348 1.00 97.81 101 GLN A C 1
ATOM 797 O O . GLN A 1 101 ? 9.238 -1.136 2.679 1.00 97.81 101 GLN A O 1
ATOM 802 N N . LEU A 1 102 ? 9.727 -3.319 2.924 1.00 96.75 102 LEU A N 1
ATOM 803 C CA . LEU A 1 102 ? 10.807 -3.223 3.896 1.00 96.75 102 LEU A CA 1
ATOM 804 C C . LEU A 1 102 ? 12.108 -3.687 3.222 1.00 96.75 102 LEU A C 1
ATOM 806 O O . LEU A 1 102 ? 12.266 -4.860 2.870 1.00 96.75 102 LEU A O 1
ATOM 810 N N . MET A 1 103 ? 13.036 -2.760 2.994 1.00 94.38 103 MET A N 1
ATOM 811 C CA . MET A 1 103 ? 14.316 -2.990 2.323 1.00 94.38 103 MET A CA 1
ATOM 812 C C . MET A 1 103 ? 15.460 -3.149 3.318 1.00 94.38 103 MET A C 1
ATOM 814 O O . MET A 1 103 ? 15.607 -2.343 4.233 1.00 94.38 103 MET A O 1
ATOM 818 N N . GLY A 1 104 ? 16.337 -4.130 3.095 1.00 92.50 104 GLY A N 1
ATOM 819 C CA . GLY A 1 104 ? 17.492 -4.405 3.956 1.00 92.50 104 GLY A CA 1
ATOM 820 C C . GLY A 1 104 ? 17.498 -5.838 4.481 1.00 92.50 104 GLY A C 1
ATOM 821 O O . GLY A 1 104 ? 17.120 -6.758 3.757 1.00 92.50 104 GLY A O 1
ATOM 822 N N . GLY A 1 105 ? 17.997 -6.037 5.704 1.00 90.31 105 GLY A N 1
ATOM 823 C CA . GLY A 1 105 ? 18.019 -7.343 6.372 1.00 90.31 105 GLY A CA 1
ATOM 824 C C . GLY A 1 105 ? 18.685 -8.441 5.539 1.00 90.31 105 GLY A C 1
ATOM 825 O O . GLY A 1 105 ? 19.705 -8.208 4.884 1.00 90.31 105 GLY A O 1
ATOM 826 N N . TYR A 1 106 ? 18.121 -9.647 5.555 1.00 90.00 106 TYR A N 1
ATOM 827 C CA . TYR A 1 106 ? 18.568 -10.767 4.724 1.00 90.00 106 TYR A CA 1
ATOM 828 C C . TYR A 1 106 ? 18.037 -10.670 3.299 1.00 90.00 106 TYR A C 1
ATOM 830 O O . TYR A 1 106 ? 18.727 -11.114 2.383 1.00 90.00 106 TYR A O 1
ATOM 838 N N . GLN A 1 107 ? 16.861 -10.072 3.119 1.00 91.19 107 GLN A N 1
ATOM 839 C CA . GLN A 1 107 ? 16.177 -9.873 1.844 1.00 91.19 107 GLN A CA 1
ATOM 840 C C . GLN A 1 107 ? 15.152 -8.743 1.973 1.00 91.19 107 GLN A C 1
ATOM 842 O O . GLN A 1 107 ? 14.587 -8.533 3.044 1.00 91.19 107 GLN A O 1
ATOM 847 N N . ASN A 1 108 ? 14.822 -8.099 0.856 1.00 95.19 108 ASN A N 1
ATOM 848 C CA . ASN A 1 108 ? 13.684 -7.187 0.823 1.00 95.19 108 ASN A CA 1
ATOM 849 C C . ASN A 1 108 ? 12.353 -7.952 0.968 1.00 95.19 108 ASN A C 1
ATOM 851 O O . ASN A 1 108 ? 12.168 -9.056 0.428 1.00 95.19 108 ASN A O 1
ATOM 855 N N . ARG A 1 109 ? 11.413 -7.344 1.690 1.00 96.88 109 ARG A N 1
ATOM 856 C CA . ARG A 1 109 ? 10.089 -7.892 1.999 1.00 96.88 109 ARG A CA 1
ATOM 857 C C . ARG A 1 109 ? 8.989 -6.919 1.622 1.00 96.88 109 ARG A C 1
ATOM 859 O O . ARG A 1 109 ? 9.227 -5.722 1.648 1.00 96.88 109 ARG A O 1
ATOM 866 N N . ILE A 1 110 ? 7.802 -7.427 1.325 1.00 97.88 110 ILE A N 1
ATOM 867 C CA . ILE A 1 110 ? 6.562 -6.641 1.349 1.00 97.88 110 ILE A CA 1
ATOM 868 C C . ILE A 1 110 ? 5.662 -7.161 2.463 1.00 97.88 110 ILE A C 1
ATOM 870 O O . ILE A 1 110 ? 5.667 -8.364 2.739 1.00 97.88 110 ILE A O 1
ATOM 874 N N . VAL A 1 111 ? 4.916 -6.270 3.108 1.00 98.00 111 VAL A N 1
ATOM 875 C CA . VAL A 1 111 ? 3.890 -6.638 4.093 1.00 98.00 111 VAL A CA 1
ATOM 876 C C . VAL A 1 111 ? 2.672 -7.195 3.345 1.00 98.00 111 VAL A C 1
ATOM 878 O O . VAL A 1 111 ? 2.220 -6.590 2.375 1.00 98.00 111 VAL A O 1
ATOM 881 N N . THR A 1 112 ? 2.149 -8.362 3.736 1.00 97.19 112 THR A N 1
ATOM 882 C CA . THR A 1 112 ? 1.077 -9.052 2.976 1.00 97.19 112 THR A CA 1
ATOM 883 C C . THR A 1 112 ? -0.346 -8.673 3.391 1.00 97.19 112 THR A C 1
ATOM 885 O O . THR A 1 112 ? -1.304 -9.084 2.745 1.00 97.19 112 THR A O 1
ATOM 888 N N . VAL A 1 113 ? -0.489 -7.898 4.462 1.00 97.50 113 VAL A N 1
ATOM 889 C CA . VAL A 1 113 ? -1.757 -7.449 5.052 1.00 97.50 113 VAL A CA 1
ATOM 890 C C . VAL A 1 113 ? -1.492 -6.138 5.789 1.00 97.50 113 VAL A C 1
ATOM 892 O O . VAL A 1 113 ? -0.403 -5.957 6.319 1.00 97.50 113 VAL A O 1
ATOM 895 N N . SER A 1 114 ? -2.453 -5.217 5.843 1.00 98.38 114 SER A N 1
ATOM 896 C CA . SER A 1 114 ? -2.294 -3.982 6.619 1.00 98.38 114 SER A CA 1
ATOM 897 C C . SER A 1 114 ? -2.286 -4.260 8.111 1.00 98.38 114 SER A C 1
ATOM 899 O O . SER A 1 114 ? -3.200 -4.899 8.607 1.00 98.38 114 SER A O 1
ATOM 901 N N . ILE A 1 115 ? -1.310 -3.757 8.857 1.00 98.56 115 ILE A N 1
ATOM 902 C CA . ILE A 1 115 ? -1.150 -4.054 10.283 1.00 98.56 115 ILE A CA 1
ATOM 903 C C . ILE A 1 115 ? -1.073 -2.749 11.054 1.00 98.56 115 ILE A C 1
ATOM 905 O O . ILE A 1 115 ? -0.247 -1.893 10.752 1.00 98.56 115 ILE A O 1
ATOM 909 N N . LEU A 1 116 ? -1.896 -2.622 12.092 1.00 98.38 116 LEU A N 1
ATOM 910 C CA . LEU A 1 116 ? -1.740 -1.576 13.090 1.00 98.38 116 LEU A CA 1
ATOM 911 C C . LEU A 1 116 ? -0.964 -2.145 14.280 1.00 98.38 116 LEU A C 1
ATOM 913 O O . LEU A 1 116 ? -1.524 -2.828 15.138 1.00 98.38 116 LEU A O 1
ATOM 917 N N . LEU A 1 117 ? 0.347 -1.916 14.302 1.00 98.62 117 LEU A N 1
ATOM 918 C CA . LEU A 1 117 ? 1.234 -2.418 15.346 1.00 98.62 117 LEU A CA 1
ATOM 919 C C . LEU A 1 117 ? 0.897 -1.746 16.682 1.00 98.62 117 LEU A C 1
ATOM 921 O O . LEU A 1 117 ? 0.921 -0.514 16.738 1.00 98.62 117 LEU A O 1
ATOM 925 N N . PRO A 1 118 ? 0.622 -2.503 17.761 1.00 98.44 118 PRO A N 1
ATOM 926 C CA . PRO A 1 118 ? 0.366 -1.915 19.071 1.00 98.44 118 PRO A CA 1
ATOM 927 C C . PRO A 1 118 ? 1.571 -1.098 19.572 1.00 98.44 118 PRO A C 1
ATOM 929 O O . PRO A 1 118 ? 2.708 -1.403 19.195 1.00 98.44 118 PRO A O 1
ATOM 932 N N . PRO A 1 119 ? 1.359 -0.063 20.406 1.00 98.50 119 PRO A N 1
ATOM 933 C CA . PRO A 1 119 ? 2.449 0.696 21.015 1.00 98.50 119 PRO A CA 1
ATOM 934 C C . PRO A 1 119 ? 3.325 -0.209 21.883 1.00 98.50 119 PRO A C 1
ATOM 936 O O . PRO A 1 119 ? 2.840 -1.171 22.479 1.00 98.50 119 PRO A O 1
ATOM 939 N N . GLU A 1 120 ? 4.619 0.101 21.942 1.00 98.12 120 GLU A N 1
ATOM 940 C CA . GLU A 1 120 ? 5.593 -0.534 22.849 1.00 98.12 120 GLU A CA 1
ATOM 941 C C . GLU A 1 120 ? 5.594 -2.075 22.816 1.00 98.12 120 GLU A C 1
ATOM 943 O O . GLU A 1 120 ? 5.907 -2.752 23.802 1.00 98.12 120 GLU A O 1
ATOM 948 N N . THR A 1 121 ? 5.259 -2.645 21.659 1.00 98.44 121 THR A N 1
ATOM 949 C CA . THR A 1 121 ? 4.992 -4.073 21.484 1.00 98.44 121 THR A CA 1
ATOM 950 C C . THR A 1 121 ? 5.837 -4.648 20.358 1.00 98.44 121 THR A C 1
ATOM 952 O O . THR A 1 121 ? 6.120 -3.995 19.354 1.00 98.44 121 THR A O 1
ATOM 955 N N . GLU A 1 122 ? 6.266 -5.896 20.538 1.00 98.31 122 GLU A N 1
ATOM 956 C CA . GLU A 1 122 ? 6.891 -6.683 19.481 1.00 98.31 122 GLU A CA 1
ATOM 957 C C . GLU A 1 122 ? 5.849 -7.603 18.845 1.00 98.31 122 GLU A C 1
ATOM 959 O O . GLU A 1 122 ? 5.136 -8.313 19.549 1.00 98.31 122 GLU A O 1
ATOM 964 N N . THR A 1 123 ? 5.753 -7.571 17.519 1.00 98.31 123 THR A N 1
ATOM 965 C CA . THR A 1 123 ? 4.770 -8.328 16.737 1.00 98.31 123 THR A CA 1
ATOM 966 C C . THR A 1 123 ? 5.482 -9.095 15.632 1.00 98.31 123 THR A C 1
ATOM 968 O O . THR A 1 123 ? 6.294 -8.529 14.899 1.00 98.31 123 THR A O 1
ATOM 971 N N . GLU A 1 124 ? 5.182 -10.383 15.487 1.00 98.00 124 GLU A N 1
ATOM 972 C CA . GLU A 1 124 ? 5.591 -11.136 14.302 1.00 98.00 124 GLU A CA 1
ATOM 973 C C . GLU A 1 124 ? 4.596 -10.869 13.170 1.00 98.00 124 GLU A C 1
ATOM 975 O O . GLU A 1 124 ? 3.393 -11.057 13.342 1.00 98.00 124 GLU A O 1
ATOM 980 N N . ILE A 1 125 ? 5.093 -10.411 12.022 1.00 97.88 125 ILE A N 1
ATOM 981 C CA . ILE A 1 125 ? 4.274 -9.999 10.885 1.00 97.88 125 ILE A CA 1
ATOM 982 C C . ILE A 1 125 ? 4.461 -10.931 9.680 1.00 97.88 125 ILE A C 1
ATOM 984 O O . ILE A 1 125 ? 5.584 -11.375 9.401 1.00 97.88 125 ILE A O 1
ATOM 988 N N . PRO A 1 126 ? 3.382 -11.217 8.934 1.00 97.50 126 PRO A N 1
ATOM 989 C CA . PRO A 1 126 ? 3.452 -11.938 7.675 1.00 97.50 126 PRO A CA 1
ATOM 990 C C . PRO A 1 126 ? 4.008 -11.033 6.568 1.00 97.50 126 PRO A C 1
ATOM 992 O O . PRO A 1 126 ? 3.634 -9.866 6.424 1.00 97.50 126 PRO A O 1
ATOM 995 N N . VAL A 1 127 ? 4.931 -11.583 5.785 1.00 97.81 127 VAL A N 1
ATOM 996 C CA . VAL A 1 127 ? 5.609 -10.873 4.700 1.00 97.81 127 VAL A CA 1
ATOM 997 C C . VAL A 1 127 ? 5.861 -11.793 3.513 1.00 97.81 127 VAL A C 1
ATOM 999 O O . VAL A 1 127 ? 5.853 -13.016 3.645 1.00 97.81 127 VAL A O 1
ATOM 1002 N N . ALA A 1 128 ? 6.163 -11.206 2.358 1.00 97.75 128 ALA A N 1
ATOM 1003 C CA . ALA A 1 128 ? 6.630 -11.936 1.185 1.00 97.75 128 ALA A CA 1
ATOM 1004 C C . ALA A 1 128 ? 7.989 -11.423 0.715 1.00 97.75 128 ALA A C 1
ATOM 1006 O O . ALA A 1 128 ? 8.246 -10.219 0.707 1.00 97.75 128 ALA A O 1
ATOM 1007 N N . CYS A 1 129 ? 8.868 -12.327 0.291 1.00 96.75 129 CYS A N 1
ATOM 1008 C CA . CYS A 1 129 ? 10.149 -11.969 -0.299 1.00 96.75 129 CYS A CA 1
ATOM 1009 C C . CYS A 1 129 ? 9.976 -11.362 -1.689 1.00 96.75 129 CYS A C 1
ATOM 1011 O O . CYS A 1 129 ? 9.396 -11.988 -2.573 1.00 96.75 129 CYS A O 1
ATOM 1013 N N . VAL A 1 130 ? 10.583 -10.196 -1.904 1.00 97.12 130 VAL A N 1
ATOM 1014 C CA . VAL A 1 130 ? 10.652 -9.522 -3.211 1.00 97.12 130 VAL A CA 1
ATOM 1015 C C . VAL A 1 130 ? 12.098 -9.359 -3.699 1.00 97.12 130 VAL A C 1
ATOM 1017 O O . VAL A 1 130 ? 12.409 -8.445 -4.456 1.00 97.12 130 VAL A O 1
ATOM 1020 N N . GLU A 1 131 ? 12.994 -10.238 -3.239 1.00 95.00 131 GLU A N 1
ATOM 1021 C CA . GLU A 1 131 ? 14.410 -10.309 -3.622 1.00 95.00 131 GLU A CA 1
ATOM 1022 C C . GLU A 1 131 ? 14.915 -11.764 -3.601 1.00 95.00 131 GLU A C 1
ATOM 1024 O O . GLU A 1 131 ? 15.503 -12.241 -2.631 1.00 95.00 131 GLU A O 1
ATOM 1029 N N . GLN A 1 132 ? 14.659 -12.502 -4.681 1.00 92.56 132 GLN A N 1
ATOM 1030 C CA . GLN A 1 132 ? 14.868 -13.955 -4.731 1.00 92.56 132 GLN A CA 1
ATOM 1031 C C . GLN A 1 132 ? 16.343 -14.384 -4.610 1.00 92.56 132 GLN A C 1
ATOM 1033 O O . GLN A 1 132 ? 16.646 -15.458 -4.098 1.00 92.56 132 GLN A O 1
ATOM 1038 N N . GLY A 1 133 ? 17.268 -13.583 -5.141 1.00 91.12 133 GLY A N 1
ATOM 1039 C CA . GLY A 1 133 ? 18.680 -13.932 -5.322 1.00 91.12 133 GLY A CA 1
ATOM 1040 C C . GLY A 1 133 ? 19.600 -13.603 -4.147 1.00 91.12 133 GLY A C 1
ATOM 1041 O O . GLY A 1 133 ? 20.802 -13.826 -4.264 1.00 91.12 133 GLY A O 1
ATOM 1042 N N . ARG A 1 134 ? 19.078 -13.079 -3.034 1.00 88.38 134 ARG A N 1
ATOM 1043 C CA . ARG A 1 134 ? 19.862 -12.777 -1.827 1.00 88.38 134 ARG A CA 1
ATOM 1044 C C . ARG A 1 134 ? 19.328 -13.590 -0.658 1.00 88.38 134 ARG A C 1
ATOM 1046 O O . ARG A 1 134 ? 18.128 -13.715 -0.535 1.00 88.38 134 ARG A O 1
ATOM 1053 N N . TRP A 1 135 ? 20.179 -14.133 0.204 1.00 82.19 135 TRP A N 1
ATOM 1054 C CA . TRP A 1 135 ? 19.786 -14.573 1.547 1.00 82.19 135 TRP A CA 1
ATOM 1055 C C . TRP A 1 135 ? 20.973 -14.348 2.477 1.00 82.19 135 TRP A C 1
ATOM 1057 O O . TRP A 1 135 ? 22.028 -14.963 2.317 1.00 82.19 135 TRP A O 1
ATOM 1067 N N . GLY A 1 136 ? 20.820 -13.410 3.408 1.00 77.75 136 GLY A N 1
ATOM 1068 C CA . GLY A 1 136 ? 21.859 -13.004 4.350 1.00 77.75 136 GLY A CA 1
ATOM 1069 C C . GLY A 1 136 ? 22.348 -11.569 4.139 1.00 77.75 136 GLY A C 1
ATOM 1070 O O . GLY A 1 136 ? 21.994 -10.881 3.182 1.00 77.75 136 GLY A O 1
ATOM 1071 N N . SER A 1 137 ? 23.178 -11.098 5.070 1.00 63.25 137 SER A N 1
ATOM 1072 C CA . SER A 1 137 ? 23.570 -9.685 5.169 1.00 63.25 137 SER A CA 1
ATOM 1073 C C . SER A 1 137 ? 24.844 -9.313 4.398 1.00 63.25 137 SER A C 1
ATOM 1075 O O . SER A 1 137 ? 25.442 -8.278 4.689 1.00 63.25 137 SER A O 1
ATOM 1077 N N . ARG A 1 138 ? 25.343 -10.150 3.475 1.00 58.84 138 ARG A N 1
ATOM 1078 C CA . ARG A 1 138 ? 26.591 -9.832 2.755 1.00 58.84 138 ARG A CA 1
ATOM 1079 C C . ARG A 1 138 ? 26.360 -8.625 1.839 1.00 58.84 138 ARG A C 1
ATOM 1081 O O . ARG A 1 138 ? 25.658 -8.735 0.842 1.00 58.84 138 ARG A O 1
ATOM 1088 N N . GLY A 1 139 ? 26.952 -7.485 2.200 1.00 56.25 139 GLY A N 1
ATOM 1089 C CA . GLY A 1 139 ? 26.992 -6.274 1.373 1.00 56.25 139 GLY A CA 1
ATOM 1090 C C . GLY A 1 139 ? 25.838 -5.276 1.544 1.00 56.25 139 GLY A C 1
ATOM 1091 O O . GLY A 1 139 ? 25.843 -4.266 0.850 1.00 56.25 139 GLY A O 1
ATOM 1092 N N . ARG A 1 140 ? 24.874 -5.493 2.455 1.00 65.25 140 ARG A N 1
ATOM 1093 C CA . ARG A 1 140 ? 23.820 -4.503 2.771 1.00 65.25 140 ARG A CA 1
ATOM 1094 C C . ARG A 1 140 ? 23.624 -4.312 4.275 1.00 65.25 140 ARG A C 1
ATOM 1096 O O . ARG A 1 140 ? 23.975 -5.172 5.082 1.00 65.25 140 ARG A O 1
ATOM 1103 N N . SER A 1 141 ? 23.055 -3.160 4.637 1.00 72.31 141 SER A N 1
ATOM 1104 C CA . SER A 1 141 ? 22.672 -2.836 6.013 1.00 72.31 141 SER A CA 1
ATOM 1105 C C . SER A 1 141 ? 21.741 -3.905 6.592 1.00 72.31 141 SER A C 1
ATOM 1107 O O . SER A 1 141 ? 20.768 -4.303 5.953 1.00 72.31 141 SER A O 1
ATOM 1109 N N . ARG A 1 142 ? 22.013 -4.333 7.832 1.00 78.81 142 ARG A N 1
ATOM 1110 C CA . ARG A 1 142 ? 21.098 -5.202 8.593 1.00 78.81 142 ARG A CA 1
ATOM 1111 C C . ARG A 1 142 ? 19.804 -4.486 8.971 1.00 78.81 142 ARG A C 1
ATOM 1113 O O . ARG A 1 142 ? 18.791 -5.144 9.161 1.00 78.81 142 ARG A O 1
ATOM 1120 N N . ARG A 1 143 ? 19.839 -3.154 9.072 1.00 85.94 143 ARG A N 1
ATOM 1121 C CA . ARG A 1 143 ? 18.663 -2.347 9.393 1.00 85.94 143 ARG A CA 1
ATOM 1122 C C . ARG A 1 143 ? 17.731 -2.317 8.189 1.00 85.94 143 ARG A C 1
ATOM 1124 O O . ARG A 1 143 ? 18.164 -1.900 7.111 1.00 85.94 143 ARG A O 1
ATOM 1131 N N . MET A 1 144 ? 16.478 -2.712 8.389 1.00 91.12 144 MET A N 1
ATOM 1132 C CA . MET A 1 144 ? 15.450 -2.493 7.378 1.00 91.12 144 MET A CA 1
ATOM 1133 C C . MET A 1 144 ? 14.895 -1.070 7.446 1.00 91.12 144 MET A C 1
ATOM 1135 O O . MET A 1 144 ? 14.917 -0.438 8.500 1.00 91.12 144 MET A O 1
ATOM 1139 N N . HIS A 1 145 ? 14.451 -0.567 6.303 1.00 91.69 145 HIS A N 1
ATOM 1140 C CA . HIS A 1 145 ? 13.803 0.731 6.136 1.00 91.69 145 HIS A CA 1
ATOM 1141 C C . HIS A 1 145 ? 12.761 0.633 5.023 1.00 91.69 145 HIS A C 1
ATOM 1143 O O . HIS A 1 145 ? 12.726 -0.347 4.279 1.00 91.69 145 HIS A O 1
ATOM 1149 N N . GLU A 1 146 ? 11.913 1.638 4.917 1.00 93.88 146 GLU A N 1
ATOM 1150 C CA . GLU A 1 146 ? 10.811 1.679 3.974 1.00 93.88 146 GLU A CA 1
ATOM 1151 C C . GLU A 1 146 ? 11.308 1.842 2.522 1.00 93.88 146 GLU A C 1
ATOM 1153 O O . GLU A 1 146 ? 12.218 2.625 2.247 1.00 93.88 146 GLU A O 1
ATOM 1158 N N . GLY A 1 147 ? 10.712 1.093 1.588 1.00 94.94 147 GLY A N 1
ATOM 1159 C CA . GLY A 1 147 ? 10.917 1.207 0.132 1.00 94.94 147 GLY A CA 1
ATOM 1160 C C . GLY A 1 147 ? 9.609 1.463 -0.619 1.00 94.94 147 GLY A C 1
ATOM 1161 O O . GLY A 1 147 ? 8.581 1.705 -0.001 1.00 94.94 147 GLY A O 1
ATOM 1162 N N . ASP A 1 148 ? 9.584 1.412 -1.946 1.00 97.69 148 ASP A N 1
ATOM 1163 C CA . ASP A 1 148 ? 8.333 1.601 -2.701 1.00 97.69 148 ASP A CA 1
ATOM 1164 C C . ASP A 1 148 ? 7.265 0.540 -2.358 1.00 97.69 148 ASP A C 1
ATOM 1166 O O . ASP A 1 148 ? 7.573 -0.560 -1.906 1.00 97.69 148 ASP A O 1
ATOM 1170 N N . PHE A 1 149 ? 5.981 0.842 -2.567 1.00 98.50 149 PHE A N 1
ATOM 1171 C CA . PHE A 1 149 ? 4.937 -0.182 -2.438 1.00 98.50 149 PHE A CA 1
ATOM 1172 C C . PHE A 1 149 ? 5.096 -1.256 -3.521 1.00 98.50 149 PHE A C 1
ATOM 1174 O O . PHE A 1 149 ? 5.644 -1.010 -4.596 1.00 98.50 149 PHE A O 1
ATOM 1181 N N . PHE A 1 150 ? 4.574 -2.458 -3.288 1.00 98.38 150 PHE A N 1
ATOM 1182 C CA . PHE A 1 150 ? 4.446 -3.448 -4.347 1.00 98.38 150 PHE A CA 1
ATOM 1183 C C . PHE A 1 150 ? 3.559 -2.868 -5.461 1.00 98.38 150 PHE A C 1
ATOM 1185 O O . PHE A 1 150 ? 2.559 -2.200 -5.194 1.00 98.38 150 PHE A O 1
ATOM 1192 N N . PHE A 1 151 ? 3.940 -3.067 -6.720 1.00 97.62 151 PHE A N 1
ATOM 1193 C CA . PHE A 1 151 ? 3.188 -2.526 -7.851 1.00 97.62 151 PHE A CA 1
ATOM 1194 C C . PHE A 1 151 ? 1.783 -3.139 -7.942 1.00 97.62 151 PHE A C 1
ATOM 1196 O O . PHE A 1 151 ? 1.547 -4.223 -7.405 1.00 97.62 151 PHE A O 1
ATOM 1203 N N . ALA A 1 152 ? 0.838 -2.444 -8.584 1.00 96.12 152 ALA A N 1
ATOM 1204 C CA . ALA A 1 152 ? -0.591 -2.776 -8.501 1.00 96.12 152 ALA A CA 1
ATOM 1205 C C . ALA A 1 152 ? -0.920 -4.228 -8.910 1.00 96.12 152 ALA A C 1
ATOM 1207 O O . ALA A 1 152 ? -1.676 -4.900 -8.208 1.00 96.12 152 ALA A O 1
ATOM 1208 N N . GLU A 1 153 ? -0.299 -4.768 -9.968 1.00 95.75 153 GLU A N 1
ATOM 1209 C CA . GLU A 1 153 ? -0.415 -6.200 -10.305 1.00 95.75 153 GLU A CA 1
ATOM 1210 C C . GLU A 1 153 ? 0.044 -7.115 -9.165 1.00 95.75 153 GLU A C 1
ATOM 1212 O O . GLU A 1 153 ? -0.643 -8.081 -8.834 1.00 95.75 153 GLU A O 1
ATOM 1217 N N . GLY A 1 154 ? 1.196 -6.817 -8.566 1.00 96.38 154 GLY A N 1
ATOM 1218 C CA . GLY A 1 154 ? 1.756 -7.591 -7.466 1.00 96.38 154 GLY A CA 1
ATOM 1219 C C . GLY A 1 154 ? 0.879 -7.559 -6.221 1.00 96.38 154 GLY A C 1
ATOM 1220 O O . GLY A 1 154 ? 0.639 -8.609 -5.624 1.00 96.38 154 GLY A O 1
ATOM 1221 N N . ARG A 1 155 ? 0.339 -6.383 -5.870 1.00 97.50 155 ARG A N 1
ATOM 1222 C CA . ARG A 1 155 ? -0.620 -6.243 -4.763 1.00 97.50 155 ARG A CA 1
ATOM 1223 C C . ARG A 1 155 ? -1.904 -7.024 -5.026 1.00 97.50 155 ARG A C 1
ATOM 1225 O O . ARG A 1 155 ? -2.326 -7.760 -4.144 1.00 97.50 155 ARG A O 1
ATOM 1232 N N . ARG A 1 156 ? -2.463 -6.975 -6.243 1.00 96.56 156 ARG A N 1
ATOM 1233 C CA . ARG A 1 156 ? -3.636 -7.786 -6.623 1.00 96.56 156 ARG A CA 1
ATOM 1234 C C . ARG A 1 156 ? -3.380 -9.285 -6.442 1.00 96.56 156 ARG A C 1
ATOM 1236 O O . ARG A 1 156 ? -4.168 -9.972 -5.798 1.00 96.56 156 ARG A O 1
ATOM 1243 N N . VAL A 1 157 ? -2.275 -9.785 -6.998 1.00 95.25 157 VAL A N 1
ATOM 1244 C CA . VAL A 1 157 ? -1.891 -11.205 -6.918 1.00 95.25 157 VAL A CA 1
ATOM 1245 C C . VAL A 1 157 ? -1.689 -11.640 -5.464 1.00 95.25 157 VAL A C 1
ATOM 1247 O O . VAL A 1 157 ? -2.208 -12.676 -5.046 1.00 95.25 157 VAL A O 1
ATOM 1250 N N . ALA A 1 158 ? -0.988 -10.829 -4.668 1.00 96.38 158 ALA A N 1
ATOM 1251 C CA . ALA A 1 158 ? -0.799 -11.099 -3.248 1.00 96.38 158 ALA A CA 1
ATOM 1252 C C . ALA A 1 158 ? -2.133 -11.088 -2.485 1.00 96.38 158 ALA A C 1
ATOM 1254 O O . ALA A 1 158 ? -2.392 -12.021 -1.729 1.00 96.38 158 ALA A O 1
ATOM 1255 N N . ALA A 1 159 ? -3.005 -10.107 -2.729 1.00 96.50 159 ALA A N 1
ATOM 1256 C CA . ALA A 1 159 ? -4.313 -10.001 -2.090 1.00 96.50 159 ALA A CA 1
ATOM 1257 C C . ALA A 1 159 ? -5.202 -11.226 -2.372 1.00 96.50 159 ALA A C 1
ATOM 1259 O O . ALA A 1 159 ? -5.868 -11.732 -1.465 1.00 96.50 159 ALA A O 1
ATOM 1260 N N . GLU A 1 160 ? -5.193 -11.748 -3.602 1.00 95.94 160 GLU A N 1
ATOM 1261 C CA . GLU A 1 160 ? -5.915 -12.974 -3.974 1.00 95.94 160 GLU A CA 1
ATOM 1262 C C . GLU A 1 160 ? -5.363 -14.209 -3.248 1.00 95.94 160 GLU A C 1
ATOM 1264 O O . GLU A 1 160 ? -6.134 -15.016 -2.718 1.00 95.94 160 GLU A O 1
ATOM 1269 N N . ALA A 1 161 ? -4.036 -14.364 -3.193 1.00 96.19 161 ALA A N 1
ATOM 1270 C CA . ALA A 1 161 ? -3.390 -15.477 -2.500 1.00 96.19 161 ALA A CA 1
ATOM 1271 C C . ALA A 1 161 ? -3.632 -15.432 -0.983 1.00 96.19 161 ALA A C 1
ATOM 1273 O O . ALA A 1 161 ? -4.061 -16.430 -0.403 1.00 96.19 161 ALA A O 1
ATOM 1274 N N . VAL A 1 162 ? -3.456 -14.262 -0.367 1.00 97.25 162 VAL A N 1
ATOM 1275 C CA . VAL A 1 162 ? -3.684 -14.031 1.066 1.00 97.25 162 VAL A CA 1
ATOM 1276 C C . VAL A 1 162 ? -5.148 -14.262 1.429 1.00 97.25 162 VAL A C 1
ATOM 1278 O O . VAL A 1 162 ? -5.432 -14.896 2.439 1.00 97.25 162 VAL A O 1
ATOM 1281 N N . SER A 1 163 ? -6.095 -13.828 0.592 1.00 95.94 163 SER A N 1
ATOM 1282 C CA . SER A 1 163 ? -7.522 -14.074 0.842 1.00 95.94 163 SER A CA 1
ATOM 1283 C C . SER A 1 163 ? -7.866 -15.566 0.814 1.00 95.94 163 SER A C 1
ATOM 1285 O O . SER A 1 163 ? -8.675 -16.025 1.620 1.00 95.94 163 SER A O 1
ATOM 1287 N N . ARG A 1 164 ? -7.238 -16.349 -0.078 1.00 95.62 164 ARG A N 1
ATOM 1288 C CA . ARG A 1 164 ? -7.369 -17.817 -0.077 1.00 95.62 164 ARG A CA 1
ATOM 1289 C C . ARG A 1 164 ? -6.750 -18.434 1.179 1.00 95.62 164 ARG A C 1
ATOM 1291 O O . ARG A 1 164 ? -7.403 -19.255 1.814 1.00 95.62 164 ARG A O 1
ATOM 1298 N N . ALA A 1 165 ? -5.537 -18.028 1.553 1.00 96.06 165 ALA A N 1
ATOM 1299 C CA . ALA A 1 165 ? -4.849 -18.550 2.734 1.00 96.06 165 ALA A CA 1
ATOM 1300 C C . ALA A 1 165 ? -5.608 -18.247 4.035 1.00 96.06 165 ALA A C 1
ATOM 1302 O O . ALA A 1 165 ? -5.772 -19.137 4.868 1.00 96.06 165 ALA A O 1
ATOM 1303 N N . ALA A 1 166 ? -6.150 -17.036 4.168 1.00 95.38 166 ALA A N 1
ATOM 1304 C CA . ALA A 1 166 ? -6.906 -16.623 5.343 1.00 95.38 166 ALA A CA 1
ATOM 1305 C C . ALA A 1 166 ? -8.173 -17.476 5.507 1.00 95.38 166 ALA A C 1
ATOM 1307 O O . ALA A 1 166 ? -8.409 -18.035 6.574 1.00 95.38 166 ALA A O 1
ATOM 1308 N N . ARG A 1 167 ? -8.932 -17.684 4.421 1.00 92.69 167 ARG A N 1
ATOM 1309 C CA . ARG A 1 167 ? -10.137 -18.533 4.437 1.00 92.69 167 ARG A CA 1
ATOM 1310 C C . ARG A 1 167 ? -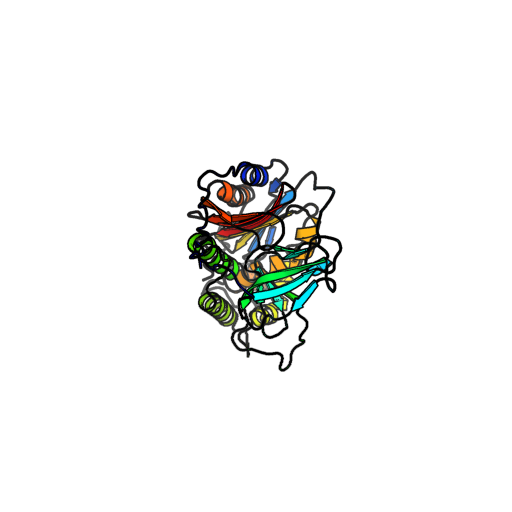9.835 -20.005 4.707 1.00 92.69 167 ARG A C 1
ATOM 1312 O O . ARG A 1 167 ? -10.529 -20.629 5.500 1.00 92.69 167 ARG A O 1
ATOM 1319 N N . SER A 1 168 ? -8.823 -20.565 4.048 1.00 94.19 168 SER A N 1
ATOM 1320 C CA . SER A 1 168 ? -8.542 -22.002 4.136 1.00 94.19 168 SER A CA 1
ATOM 1321 C C . SER A 1 168 ? -7.771 -22.397 5.395 1.00 94.19 168 SER A C 1
ATOM 1323 O O . SER A 1 168 ? -7.977 -23.493 5.908 1.00 94.19 168 SER A O 1
ATOM 1325 N N . TRP A 1 169 ? -6.878 -21.532 5.881 1.00 93.25 169 TRP A N 1
ATOM 1326 C CA . TRP A 1 169 ? -5.879 -21.888 6.895 1.00 93.25 169 TRP A CA 1
ATOM 1327 C C . TRP A 1 169 ? -5.769 -20.889 8.049 1.00 93.25 169 TRP A C 1
ATOM 1329 O O . TRP A 1 169 ? -5.029 -21.149 8.995 1.00 93.25 169 TRP A O 1
ATOM 1339 N N . GLY A 1 170 ? -6.465 -19.749 7.991 1.00 92.75 170 GLY A N 1
ATOM 1340 C CA . GLY A 1 170 ? -6.340 -18.694 8.998 1.00 92.75 170 GLY A CA 1
ATOM 1341 C C . GLY A 1 170 ? -4.963 -18.021 9.012 1.00 92.75 170 GLY A C 1
ATOM 1342 O O . GLY A 1 170 ? -4.563 -17.479 10.041 1.00 92.75 170 GLY A O 1
ATOM 1343 N N . THR A 1 171 ? -4.215 -18.074 7.903 1.00 94.12 171 THR A N 1
ATOM 1344 C CA . THR A 1 171 ? -2.905 -17.420 7.768 1.00 94.12 171 THR A CA 1
ATOM 1345 C C . THR A 1 171 ? -2.927 -16.327 6.706 1.00 94.12 171 THR A C 1
ATOM 1347 O O . THR A 1 171 ? -3.791 -16.291 5.837 1.00 94.12 171 THR A O 1
ATOM 1350 N N . TYR A 1 172 ? -1.941 -15.433 6.755 1.00 96.19 172 TYR A N 1
ATOM 1351 C CA . TYR A 1 172 ? -1.765 -14.353 5.776 1.00 96.19 172 TYR A CA 1
ATOM 1352 C C . TYR A 1 172 ? -0.589 -14.614 4.835 1.00 96.19 172 TYR A C 1
ATOM 1354 O O . TYR A 1 172 ? 0.124 -13.696 4.415 1.00 96.19 172 TYR A O 1
ATOM 1362 N N . ASP A 1 173 ? -0.349 -15.892 4.557 1.00 93.38 173 ASP A N 1
ATOM 1363 C CA . ASP A 1 173 ? 0.702 -16.314 3.648 1.00 93.38 173 ASP A CA 1
ATOM 1364 C C . ASP A 1 173 ? 0.281 -16.057 2.201 1.00 93.38 173 ASP A C 1
ATOM 1366 O O . ASP A 1 173 ? -0.877 -16.223 1.822 1.00 93.38 173 ASP A O 1
ATOM 1370 N N . THR A 1 174 ? 1.246 -15.659 1.382 1.00 93.62 174 THR A N 1
ATOM 1371 C CA . THR A 1 174 ? 1.086 -15.579 -0.072 1.00 93.62 174 THR A CA 1
ATOM 1372 C C . THR A 1 174 ? 1.833 -16.729 -0.750 1.00 93.62 174 THR A C 1
ATOM 1374 O O . THR A 1 174 ? 2.626 -17.431 -0.117 1.00 93.62 174 THR A O 1
ATOM 1377 N N . ASP A 1 175 ? 1.628 -16.906 -2.054 1.00 93.50 175 ASP A N 1
ATOM 1378 C CA . ASP A 1 175 ? 2.459 -17.795 -2.861 1.00 93.50 175 ASP A CA 1
ATOM 1379 C C . ASP A 1 175 ? 3.790 -17.100 -3.185 1.00 93.50 175 ASP A C 1
ATOM 1381 O O . ASP A 1 175 ? 3.894 -16.229 -4.053 1.00 93.50 175 ASP A O 1
ATOM 1385 N N . GLN A 1 176 ? 4.842 -17.497 -2.469 1.00 95.12 176 GLN A N 1
ATOM 1386 C CA . GLN A 1 176 ? 6.178 -16.929 -2.633 1.00 95.12 176 GLN A CA 1
ATOM 1387 C C . GLN A 1 176 ? 6.737 -17.101 -4.057 1.00 95.12 176 GLN A C 1
ATOM 1389 O O . GLN A 1 176 ? 7.453 -16.223 -4.552 1.00 95.12 176 GLN A O 1
ATOM 1394 N N . GLY A 1 177 ? 6.432 -18.221 -4.719 1.00 96.44 177 GLY A N 1
ATOM 1395 C CA . GLY A 1 177 ? 6.872 -18.485 -6.085 1.00 96.44 177 GLY A CA 1
ATOM 1396 C C . GLY A 1 177 ? 6.141 -17.601 -7.092 1.00 96.44 177 GLY A C 1
ATOM 1397 O O . GLY A 1 177 ? 6.749 -17.114 -8.045 1.00 96.44 177 GLY A O 1
ATOM 1398 N N . GLU A 1 178 ? 4.853 -17.352 -6.869 1.00 95.75 178 GLU A N 1
ATOM 1399 C CA . GLU A 1 178 ? 4.064 -16.405 -7.652 1.00 95.75 178 GLU A CA 1
ATOM 1400 C C . GLU A 1 178 ? 4.570 -14.969 -7.489 1.00 95.75 178 GLU A C 1
ATOM 1402 O O . GLU A 1 178 ? 4.841 -14.321 -8.497 1.00 95.75 178 GLU A O 1
ATOM 1407 N N . VAL A 1 179 ? 4.835 -14.513 -6.259 1.00 97.19 179 VAL A N 1
ATOM 1408 C CA . VAL A 1 179 ? 5.435 -13.189 -6.006 1.00 97.19 179 VAL A CA 1
ATOM 1409 C C . VAL A 1 179 ? 6.743 -13.012 -6.782 1.00 97.19 179 VAL A C 1
ATOM 1411 O O . VAL A 1 179 ? 6.936 -11.992 -7.447 1.00 97.19 179 VAL A O 1
ATOM 1414 N N . TRP A 1 180 ? 7.634 -14.009 -6.765 1.00 97.38 180 TRP A N 1
ATOM 1415 C CA . TRP A 1 180 ? 8.887 -13.943 -7.522 1.00 97.38 180 TRP A CA 1
ATOM 1416 C C . TRP A 1 180 ? 8.682 -13.924 -9.034 1.00 97.38 180 TRP A C 1
ATOM 1418 O O . TRP A 1 180 ? 9.374 -13.170 -9.719 1.00 97.38 180 TRP A O 1
ATOM 1428 N N . ARG A 1 181 ? 7.739 -14.711 -9.569 1.00 97.31 181 ARG A N 1
ATOM 1429 C CA . ARG A 1 181 ? 7.399 -14.668 -11.001 1.00 97.31 181 ARG A CA 1
ATOM 1430 C C . ARG A 1 181 ? 6.884 -13.288 -11.402 1.00 97.31 181 ARG A C 1
ATOM 1432 O O . ARG A 1 181 ? 7.318 -12.769 -12.428 1.00 97.31 181 ARG A O 1
ATOM 1439 N N . THR A 1 182 ? 6.037 -12.671 -10.580 1.00 96.44 182 THR A N 1
ATOM 1440 C CA . THR A 1 182 ? 5.513 -11.324 -10.831 1.00 96.44 182 THR A CA 1
ATOM 1441 C C . THR A 1 182 ? 6.637 -10.280 -10.822 1.00 96.44 182 THR A C 1
ATOM 1443 O O . THR A 1 182 ? 6.742 -9.483 -11.755 1.00 96.44 182 THR A O 1
ATOM 1446 N N . VAL A 1 183 ? 7.545 -10.317 -9.835 1.00 97.88 183 VAL A N 1
ATOM 1447 C CA . VAL A 1 183 ? 8.723 -9.423 -9.789 1.00 97.88 183 VAL A CA 1
ATOM 1448 C C . VAL A 1 183 ? 9.638 -9.638 -11.001 1.00 97.88 183 VAL A C 1
ATOM 1450 O O . VAL A 1 183 ? 10.057 -8.669 -11.633 1.00 97.88 183 VAL A O 1
ATOM 1453 N N . ALA A 1 184 ? 9.914 -10.889 -11.378 1.00 97.31 184 ALA A N 1
ATOM 1454 C CA . ALA A 1 184 ? 10.733 -11.203 -12.548 1.00 97.31 184 ALA A CA 1
ATOM 1455 C C . ALA A 1 184 ? 10.098 -10.696 -13.856 1.00 97.31 184 ALA A C 1
ATOM 1457 O O . ALA A 1 184 ? 10.796 -10.124 -14.694 1.00 97.31 184 ALA A O 1
ATOM 1458 N N . GLY A 1 185 ? 8.778 -10.844 -14.011 1.00 95.75 185 GLY A N 1
ATOM 1459 C CA . GLY A 1 185 ? 8.032 -10.301 -15.147 1.00 95.75 185 GLY A CA 1
ATOM 1460 C C . GLY A 1 185 ? 8.134 -8.777 -15.231 1.00 95.75 185 GLY A C 1
ATOM 1461 O O . GLY A 1 185 ? 8.413 -8.235 -16.302 1.00 95.75 185 GLY A O 1
ATOM 1462 N N . LYS A 1 186 ? 8.002 -8.085 -14.092 1.00 95.75 186 LYS A N 1
ATOM 1463 C CA . LYS A 1 186 ? 8.171 -6.628 -14.004 1.00 95.75 186 LYS A CA 1
ATOM 1464 C C . LYS A 1 186 ? 9.574 -6.180 -14.420 1.00 95.75 186 LYS A C 1
ATOM 1466 O O . LYS A 1 186 ? 9.695 -5.311 -15.283 1.00 95.75 186 LYS A O 1
ATOM 1471 N N . LEU A 1 187 ? 10.614 -6.801 -13.859 1.00 97.00 187 LEU A N 1
ATOM 1472 C CA . LEU A 1 187 ? 12.010 -6.533 -14.223 1.00 97.00 187 LEU A CA 1
ATOM 1473 C C . LEU A 1 187 ? 12.247 -6.757 -15.725 1.00 97.00 187 LEU A C 1
ATOM 1475 O O . LEU A 1 187 ? 12.867 -5.923 -16.382 1.00 97.00 187 LEU A O 1
ATOM 1479 N N . GLY A 1 188 ? 11.699 -7.840 -16.287 1.00 95.75 188 GLY A N 1
ATOM 1480 C CA . GLY A 1 188 ? 11.794 -8.157 -17.712 1.00 95.75 188 GLY A CA 1
ATOM 1481 C C . GLY A 1 188 ? 11.133 -7.112 -18.616 1.00 95.75 188 GLY A C 1
ATOM 1482 O O . GLY A 1 188 ? 11.758 -6.662 -19.577 1.00 95.75 188 GLY A O 1
ATOM 1483 N N . ARG A 1 189 ? 9.905 -6.675 -18.294 1.00 94.31 189 ARG A N 1
ATOM 1484 C CA . ARG A 1 189 ? 9.184 -5.637 -19.062 1.00 94.31 189 ARG A CA 1
ATOM 1485 C C . ARG A 1 189 ? 9.908 -4.288 -19.038 1.00 94.31 189 ARG A C 1
ATOM 1487 O O . ARG A 1 189 ? 9.946 -3.611 -20.060 1.00 94.31 189 ARG A O 1
ATOM 1494 N N . LEU A 1 190 ? 10.535 -3.937 -17.914 1.00 94.38 190 LEU A N 1
ATOM 1495 C CA . LEU A 1 190 ? 11.363 -2.729 -17.789 1.00 94.38 190 LEU A CA 1
ATOM 1496 C C . LEU A 1 190 ? 12.781 -2.897 -18.349 1.00 94.38 190 LEU A C 1
ATOM 1498 O O . LEU A 1 190 ? 13.505 -1.915 -18.481 1.00 94.38 190 LEU A O 1
ATOM 1502 N N . ARG A 1 191 ? 13.196 -4.128 -18.682 1.00 95.25 191 ARG A N 1
ATOM 1503 C CA . ARG A 1 191 ? 14.588 -4.476 -19.023 1.00 95.25 191 ARG A CA 1
ATOM 1504 C C . ARG A 1 191 ? 15.581 -4.037 -17.937 1.00 95.25 191 ARG A C 1
ATOM 1506 O O . ARG A 1 191 ? 16.730 -3.704 -18.232 1.00 95.25 191 ARG A O 1
ATOM 1513 N N . ALA A 1 192 ? 15.133 -4.051 -16.685 1.00 96.19 192 ALA A N 1
ATOM 1514 C CA . ALA A 1 192 ? 15.919 -3.655 -15.530 1.00 96.19 192 ALA A CA 1
ATOM 1515 C C . ALA A 1 192 ? 17.016 -4.692 -15.256 1.00 96.19 192 ALA A C 1
ATOM 1517 O O . ALA A 1 192 ? 16.768 -5.902 -15.238 1.00 96.19 192 ALA A O 1
ATOM 1518 N N . ARG A 1 193 ? 18.245 -4.226 -15.024 1.00 95.38 193 ARG A N 1
ATOM 1519 C CA . ARG A 1 193 ? 19.336 -5.096 -14.573 1.00 95.38 193 ARG A CA 1
ATOM 1520 C C . ARG A 1 193 ? 19.171 -5.344 -13.081 1.00 95.38 193 ARG A C 1
ATOM 1522 O O . ARG A 1 193 ? 19.119 -4.396 -12.313 1.00 95.38 193 ARG A O 1
ATOM 1529 N N . SER A 1 194 ? 19.133 -6.611 -12.681 1.00 96.06 194 SER A N 1
ATOM 1530 C CA . SER A 1 194 ? 18.999 -6.984 -11.276 1.00 96.06 194 SER A CA 1
ATOM 1531 C C . SER A 1 194 ? 19.812 -8.233 -10.964 1.00 96.06 194 SER A C 1
ATOM 1533 O O . SER A 1 194 ? 19.524 -9.319 -11.469 1.00 96.06 194 SER A O 1
ATOM 1535 N N . TYR A 1 195 ? 20.831 -8.088 -10.116 1.00 93.06 195 TYR A N 1
ATOM 1536 C CA . TYR A 1 195 ? 21.684 -9.208 -9.708 1.00 93.06 195 TYR A CA 1
ATOM 1537 C C . TYR A 1 195 ? 20.975 -10.138 -8.722 1.00 93.06 195 TYR A C 1
ATOM 1539 O O . TYR A 1 195 ? 21.150 -11.355 -8.771 1.00 93.06 195 TYR A O 1
ATOM 1547 N N . THR A 1 196 ? 20.153 -9.576 -7.834 1.00 93.62 196 THR A N 1
ATOM 1548 C CA . THR A 1 196 ? 19.445 -10.329 -6.792 1.00 93.62 196 THR A CA 1
ATOM 1549 C C . THR A 1 196 ? 17.963 -10.521 -7.099 1.00 93.62 196 THR A C 1
ATOM 1551 O O . THR A 1 196 ? 17.242 -11.071 -6.268 1.00 93.62 196 THR A O 1
ATOM 1554 N N . ARG A 1 197 ? 17.497 -10.146 -8.300 1.00 96.25 197 ARG A N 1
ATOM 1555 C CA . ARG A 1 197 ? 16.073 -10.170 -8.682 1.00 96.25 197 ARG A CA 1
ATOM 1556 C C . ARG A 1 197 ? 15.220 -9.402 -7.663 1.00 96.25 197 ARG A C 1
ATOM 1558 O O . ARG A 1 197 ? 14.211 -9.915 -7.179 1.00 96.25 197 ARG A O 1
ATOM 1565 N N . ALA A 1 198 ? 15.686 -8.214 -7.280 1.00 96.75 198 ALA A N 1
ATOM 1566 C CA . ALA A 1 198 ? 15.031 -7.347 -6.314 1.00 96.75 198 ALA A CA 1
ATOM 1567 C C . ALA A 1 198 ? 13.973 -6.478 -6.996 1.00 96.75 198 ALA A C 1
ATOM 1569 O O . ALA A 1 198 ? 14.238 -5.861 -8.024 1.00 96.75 198 ALA A O 1
ATOM 1570 N N . MET A 1 199 ? 12.798 -6.348 -6.377 1.00 98.12 199 MET A N 1
ATOM 1571 C CA . MET A 1 199 ? 11.780 -5.390 -6.821 1.00 98.12 199 MET A CA 1
ATOM 1572 C C . MET A 1 199 ? 12.311 -3.950 -6.836 1.00 98.12 199 MET A C 1
ATOM 1574 O O . MET A 1 199 ? 11.942 -3.185 -7.718 1.00 98.12 199 MET A O 1
ATOM 1578 N N . ALA A 1 200 ? 13.189 -3.592 -5.895 1.00 97.12 200 ALA A N 1
ATOM 1579 C CA . ALA A 1 200 ? 13.762 -2.248 -5.805 1.00 97.12 200 ALA A CA 1
ATOM 1580 C C . ALA A 1 200 ? 14.518 -1.842 -7.085 1.00 97.12 200 ALA A C 1
ATOM 1582 O O . ALA A 1 200 ? 14.406 -0.701 -7.519 1.00 97.12 200 ALA A O 1
ATOM 1583 N N . ASP A 1 201 ? 15.186 -2.791 -7.748 1.00 97.62 201 ASP A N 1
ATOM 1584 C CA . ASP A 1 201 ? 15.935 -2.527 -8.983 1.00 97.62 201 ASP A CA 1
ATOM 1585 C C . ASP A 1 201 ? 14.997 -2.145 -10.150 1.00 97.62 201 ASP A C 1
ATOM 1587 O O . ASP A 1 201 ? 15.397 -1.436 -11.072 1.00 97.62 201 ASP A O 1
ATOM 1591 N N . ALA A 1 202 ? 13.729 -2.580 -10.112 1.00 97.62 202 ALA A N 1
ATOM 1592 C CA . ALA A 1 202 ? 12.715 -2.150 -11.074 1.00 97.62 202 ALA A CA 1
ATOM 1593 C C . ALA A 1 202 ? 12.397 -0.656 -10.910 1.00 97.62 202 ALA A C 1
ATOM 1595 O O . ALA A 1 202 ? 12.352 0.072 -11.901 1.00 97.62 202 ALA A O 1
ATOM 1596 N N . TYR A 1 203 ? 12.213 -0.206 -9.667 1.00 98.31 203 TYR A N 1
ATOM 1597 C CA . TYR A 1 203 ? 11.953 1.197 -9.347 1.00 98.31 203 TYR A CA 1
ATOM 1598 C C . TYR A 1 203 ? 13.165 2.074 -9.658 1.00 98.31 203 TYR A C 1
ATOM 1600 O O . TYR A 1 203 ? 13.020 3.063 -10.370 1.00 98.31 203 TYR A O 1
ATOM 1608 N N . GLU A 1 204 ? 14.363 1.655 -9.242 1.00 97.69 204 GLU A N 1
ATOM 1609 C CA . GLU A 1 204 ? 15.614 2.368 -9.528 1.00 97.69 204 GLU A CA 1
ATOM 1610 C C . GLU A 1 204 ? 15.843 2.533 -11.039 1.00 97.69 204 GLU A C 1
ATOM 1612 O O . GLU A 1 204 ? 16.196 3.613 -11.505 1.00 97.69 204 GLU A O 1
ATOM 1617 N N . SER A 1 205 ? 15.555 1.497 -11.840 1.00 97.25 205 SER A N 1
ATOM 1618 C CA . SER A 1 205 ? 15.687 1.574 -13.304 1.00 97.25 205 SER A CA 1
ATOM 1619 C C . SER A 1 205 ? 14.727 2.561 -13.982 1.00 97.25 205 SER A C 1
ATOM 1621 O O . SER A 1 205 ? 14.928 2.904 -15.147 1.00 97.25 205 SER A O 1
ATOM 1623 N N . ALA A 1 206 ? 13.676 2.987 -13.278 1.00 96.81 206 ALA A N 1
ATOM 1624 C CA . ALA A 1 206 ? 12.599 3.822 -13.794 1.00 96.81 206 ALA A CA 1
ATOM 1625 C C . ALA A 1 206 ? 12.510 5.193 -13.099 1.00 96.81 206 ALA A C 1
ATOM 1627 O O . ALA A 1 206 ? 11.544 5.918 -13.342 1.00 96.81 206 ALA A O 1
ATOM 1628 N N . GLU A 1 207 ? 13.493 5.557 -12.268 1.00 97.31 207 GLU A N 1
ATOM 1629 C CA . GLU A 1 207 ? 13.426 6.695 -11.341 1.00 97.31 207 GLU A CA 1
ATOM 1630 C C . GLU A 1 207 ? 13.022 8.010 -12.022 1.00 97.31 207 GLU A C 1
ATOM 1632 O O . GLU A 1 207 ? 12.028 8.624 -11.636 1.00 97.31 207 GLU A O 1
ATOM 1637 N N . ASP A 1 208 ? 13.700 8.385 -13.111 1.00 96.38 208 ASP A N 1
ATOM 1638 C CA . ASP A 1 208 ? 13.407 9.623 -13.848 1.00 96.38 208 ASP A CA 1
ATOM 1639 C C . ASP A 1 208 ? 11.974 9.658 -14.392 1.00 96.38 208 ASP A C 1
ATOM 1641 O O . ASP A 1 208 ? 11.310 10.696 -14.398 1.00 96.38 208 ASP A O 1
ATOM 1645 N N . SER A 1 209 ? 11.480 8.513 -14.868 1.00 95.75 209 SER A N 1
ATOM 1646 C CA . SER A 1 209 ? 10.119 8.416 -15.391 1.00 95.75 209 SER A CA 1
ATOM 1647 C C . SER A 1 209 ? 9.091 8.478 -14.268 1.00 95.75 209 SER A C 1
ATOM 1649 O O . SER A 1 209 ? 8.070 9.142 -14.428 1.00 95.75 209 SER A O 1
ATOM 1651 N N . LEU A 1 210 ? 9.357 7.825 -13.135 1.00 98.00 210 LEU A N 1
ATOM 1652 C CA . LEU A 1 210 ? 8.500 7.866 -11.951 1.00 98.00 210 LEU A CA 1
ATOM 1653 C C . LEU A 1 210 ? 8.427 9.277 -11.353 1.00 98.00 210 LEU A C 1
ATOM 1655 O O . LEU A 1 210 ? 7.330 9.719 -11.013 1.00 98.00 210 LEU A O 1
ATOM 1659 N N . GLY A 1 211 ? 9.543 10.011 -11.325 1.00 97.88 211 GLY A N 1
ATOM 1660 C CA . GLY A 1 211 ? 9.589 11.414 -10.901 1.00 97.88 211 GLY A CA 1
ATOM 1661 C C . GLY A 1 211 ? 8.687 12.333 -11.733 1.00 97.88 211 GLY A C 1
ATOM 1662 O O . GLY A 1 211 ? 8.101 13.281 -11.215 1.00 97.88 211 GLY A O 1
ATOM 1663 N N . GLN A 1 212 ? 8.490 12.027 -13.019 1.00 97.88 212 GLN A N 1
ATOM 1664 C CA . GLN A 1 212 ? 7.563 12.781 -13.870 1.00 97.88 212 GLN A CA 1
ATOM 1665 C C . GLN A 1 212 ? 6.095 12.513 -13.507 1.00 97.88 212 GLN A C 1
ATOM 1667 O O . GLN A 1 212 ? 5.290 13.442 -13.520 1.00 97.88 212 GLN A O 1
ATOM 1672 N N . PHE A 1 213 ? 5.740 11.275 -13.134 1.00 97.88 213 PHE A N 1
ATOM 1673 C CA . PHE A 1 213 ? 4.390 10.968 -12.643 1.00 97.88 213 PHE A CA 1
ATOM 1674 C C . PHE A 1 213 ? 4.102 11.668 -11.313 1.00 97.88 213 PHE A C 1
ATOM 1676 O O . PHE A 1 213 ? 3.026 12.242 -11.157 1.00 97.88 213 PHE A O 1
ATOM 1683 N N . THR A 1 214 ? 5.041 11.641 -10.363 1.00 97.50 214 THR A N 1
ATOM 1684 C CA . THR A 1 214 ? 4.842 12.254 -9.039 1.00 97.50 214 THR A CA 1
ATOM 1685 C C . THR A 1 214 ? 4.764 13.776 -9.111 1.00 97.50 214 THR A C 1
ATOM 1687 O O . THR A 1 214 ? 3.961 14.370 -8.394 1.00 97.50 214 THR A O 1
ATOM 1690 N N . ALA A 1 215 ? 5.507 14.407 -10.025 1.00 97.75 215 ALA A N 1
ATOM 1691 C CA . ALA A 1 215 ? 5.390 15.839 -10.295 1.00 97.75 215 ALA A CA 1
ATOM 1692 C C . ALA A 1 215 ? 4.047 16.218 -10.950 1.00 97.75 215 ALA A C 1
ATOM 1694 O O . ALA A 1 215 ? 3.461 17.243 -10.604 1.00 97.75 215 ALA A O 1
ATOM 1695 N N . ALA A 1 216 ? 3.549 15.402 -11.885 1.00 97.19 216 ALA A N 1
ATOM 1696 C CA . ALA A 1 216 ? 2.325 15.692 -12.634 1.00 97.19 216 ALA A CA 1
ATOM 1697 C C . ALA A 1 216 ? 1.027 15.394 -11.861 1.00 97.19 216 ALA A C 1
ATOM 1699 O O . ALA A 1 216 ? -0.028 15.930 -12.197 1.00 97.19 216 ALA A O 1
ATOM 1700 N N . LEU A 1 217 ? 1.087 14.536 -10.840 1.00 97.19 217 LEU A N 1
ATOM 1701 C CA . LEU A 1 217 ? -0.073 14.081 -10.073 1.00 97.19 217 LEU A CA 1
ATOM 1702 C C . LEU A 1 217 ? 0.135 14.370 -8.577 1.00 97.19 217 LEU A C 1
ATOM 1704 O O . LEU A 1 217 ? 0.308 13.432 -7.799 1.00 97.19 217 LEU A O 1
ATOM 1708 N N . PRO A 1 218 ? 0.144 15.643 -8.144 1.00 96.44 218 PRO A N 1
ATOM 1709 C CA . PRO A 1 218 ? 0.411 16.000 -6.754 1.00 96.44 218 PRO A CA 1
ATOM 1710 C C . PRO A 1 218 ? -0.747 15.628 -5.817 1.00 96.44 218 PRO A C 1
ATOM 1712 O O . PRO A 1 218 ? -1.910 15.578 -6.219 1.00 96.44 218 PRO A O 1
ATOM 1715 N N . TYR A 1 219 ? -0.423 15.429 -4.538 1.00 97.31 219 TYR A N 1
ATOM 1716 C CA . TYR A 1 219 ? -1.408 15.266 -3.465 1.00 97.31 219 TYR A CA 1
ATOM 1717 C C . TYR A 1 219 ? -2.341 16.487 -3.370 1.00 97.31 219 TYR A C 1
ATOM 1719 O O . TYR A 1 219 ? -1.878 17.630 -3.420 1.00 97.31 219 TYR A O 1
ATOM 1727 N N . GLN A 1 220 ? -3.640 16.255 -3.155 1.00 95.31 220 GLN A N 1
ATOM 1728 C CA . GLN A 1 220 ? -4.629 17.319 -2.947 1.00 95.31 220 GLN A CA 1
ATOM 1729 C C . GLN A 1 220 ? -4.976 17.520 -1.458 1.00 95.31 220 GLN A C 1
ATOM 1731 O O . GLN A 1 220 ? -5.108 16.545 -0.716 1.00 95.31 220 GLN A O 1
ATOM 1736 N N . PRO A 1 221 ? -5.177 18.765 -0.980 1.00 93.12 221 PRO A N 1
ATOM 1737 C CA . PRO A 1 221 ? -5.642 19.019 0.385 1.00 93.12 221 PRO A CA 1
ATOM 1738 C C . PRO A 1 221 ? -6.925 18.249 0.729 1.00 93.12 221 PRO A C 1
ATOM 1740 O O . PRO A 1 221 ? -7.855 18.200 -0.068 1.00 93.12 221 PRO A O 1
ATOM 1743 N N . GLY A 1 222 ? -6.968 17.640 1.918 1.00 94.75 222 GLY A N 1
ATOM 1744 C CA . GLY A 1 222 ? -8.121 16.849 2.372 1.00 94.75 222 GLY A CA 1
ATOM 1745 C C . GLY A 1 222 ? -8.232 15.459 1.734 1.00 94.75 222 GLY A C 1
ATOM 1746 O O . GLY A 1 222 ? -9.107 14.683 2.117 1.00 94.75 222 GLY A O 1
ATOM 1747 N N . GLN A 1 223 ? -7.342 15.110 0.799 1.00 96.94 223 GLN A N 1
ATOM 1748 C CA . GLN A 1 223 ? -7.315 13.787 0.191 1.00 96.94 223 GLN A CA 1
ATOM 1749 C C . GLN A 1 223 ? -7.035 12.724 1.251 1.00 96.94 223 GLN A C 1
ATOM 1751 O O . GLN A 1 223 ? -6.110 12.870 2.051 1.00 96.94 223 GLN A O 1
ATOM 1756 N N . VAL 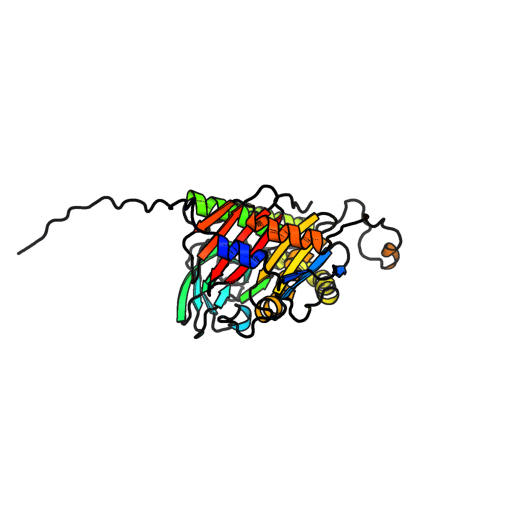A 1 224 ? -7.838 11.664 1.222 1.00 97.62 224 VAL A N 1
ATOM 1757 C CA . VAL A 1 224 ? -7.763 10.469 2.072 1.00 97.62 224 VAL A CA 1
ATOM 1758 C C . VAL A 1 224 ? -7.515 9.196 1.263 1.00 97.62 224 VAL A C 1
ATOM 1760 O O . VAL A 1 224 ? -7.169 8.164 1.826 1.00 97.62 224 VAL A O 1
ATOM 1763 N N . GLY A 1 225 ? -7.658 9.258 -0.059 1.00 97.88 225 GLY A N 1
ATOM 1764 C CA . GLY A 1 225 ? -7.466 8.104 -0.923 1.00 97.88 225 GLY A CA 1
ATOM 1765 C C . GLY A 1 225 ? -7.363 8.470 -2.394 1.00 97.88 225 GLY A C 1
ATOM 1766 O O . GLY A 1 225 ? -7.343 9.644 -2.777 1.00 97.88 225 GLY A O 1
ATOM 1767 N N . LEU A 1 226 ? -7.271 7.447 -3.228 1.00 98.25 226 LEU A N 1
ATOM 1768 C CA . LEU A 1 226 ? -7.171 7.568 -4.675 1.00 98.25 226 LEU A CA 1
ATOM 1769 C C . LEU A 1 226 ? -7.744 6.327 -5.353 1.00 98.25 226 LEU A C 1
ATOM 1771 O O . LEU A 1 226 ? -7.568 5.213 -4.866 1.00 98.25 226 LEU A O 1
ATOM 1775 N N . VAL A 1 227 ? -8.394 6.529 -6.497 1.00 98.31 227 VAL A N 1
ATOM 1776 C CA . VAL A 1 227 ? -8.728 5.464 -7.451 1.00 98.31 227 VAL A CA 1
ATOM 1777 C C . VAL A 1 227 ? -7.888 5.673 -8.698 1.00 98.31 227 VAL A C 1
ATOM 1779 O O . VAL A 1 227 ? -7.782 6.799 -9.186 1.00 98.31 227 VAL A O 1
ATOM 1782 N N . VAL A 1 228 ? -7.290 4.606 -9.221 1.00 97.31 228 VAL A N 1
ATOM 1783 C CA . VAL A 1 228 ? -6.365 4.684 -10.354 1.00 97.31 228 VAL A CA 1
ATOM 1784 C C . VAL A 1 228 ? -6.826 3.795 -11.493 1.00 97.31 228 VAL A C 1
ATOM 1786 O O . VAL A 1 228 ? -7.167 2.625 -11.308 1.00 97.31 228 VAL A O 1
ATOM 1789 N N . ALA A 1 229 ? -6.771 4.348 -12.698 1.00 94.62 229 ALA A N 1
ATOM 1790 C CA . ALA A 1 229 ? -6.843 3.605 -13.941 1.00 94.62 229 ALA A CA 1
ATOM 1791 C C . ALA A 1 229 ? -5.546 3.761 -14.731 1.00 94.62 229 ALA A C 1
ATOM 1793 O O . ALA A 1 229 ? -4.895 4.807 -14.694 1.00 94.62 229 ALA A O 1
ATOM 1794 N N . ILE A 1 230 ? -5.193 2.710 -15.467 1.00 91.81 230 ILE A N 1
ATOM 1795 C CA . ILE A 1 230 ? -4.047 2.700 -16.367 1.00 91.81 230 ILE A CA 1
ATOM 1796 C C . ILE A 1 230 ? -4.549 2.322 -17.764 1.00 91.81 230 ILE A C 1
ATOM 1798 O O . ILE A 1 230 ? -5.067 1.227 -17.992 1.00 91.81 230 ILE A O 1
ATOM 1802 N N . GLY A 1 231 ? -4.431 3.251 -18.709 1.00 86.88 231 GLY A N 1
ATOM 1803 C CA . GLY A 1 231 ? -5.126 3.203 -19.987 1.00 86.88 231 GLY A CA 1
ATOM 1804 C C . GLY A 1 231 ? -6.639 3.260 -19.775 1.00 86.88 231 GLY A C 1
ATOM 1805 O O . GLY A 1 231 ? -7.168 4.224 -19.228 1.00 86.88 231 GLY A O 1
ATOM 1806 N N . THR A 1 232 ? -7.340 2.218 -20.211 1.00 83.06 232 THR A N 1
ATOM 1807 C CA . THR A 1 232 ? -8.807 2.102 -20.136 1.00 83.06 232 THR A CA 1
ATOM 1808 C C . THR A 1 232 ? -9.294 1.233 -18.973 1.00 83.06 232 THR A C 1
ATOM 1810 O O . THR A 1 232 ? -10.503 1.082 -18.776 1.00 83.06 232 THR A O 1
ATOM 1813 N N . GLU A 1 233 ? -8.375 0.660 -18.194 1.00 87.25 233 GLU A N 1
ATOM 1814 C CA . GLU A 1 233 ? -8.690 -0.279 -17.119 1.00 87.25 233 GLU A CA 1
ATOM 1815 C C . GLU A 1 233 ? -8.468 0.338 -15.744 1.00 87.25 233 GLU A C 1
ATOM 1817 O O . GLU A 1 233 ? -7.421 0.924 -15.472 1.00 87.25 233 GLU A O 1
ATOM 1822 N N . LEU A 1 234 ? -9.436 0.129 -14.851 1.00 91.81 234 LEU A N 1
ATOM 1823 C CA . LEU A 1 234 ? -9.254 0.316 -13.415 1.00 91.81 234 LEU A CA 1
ATOM 1824 C C . LEU A 1 234 ? -8.140 -0.613 -12.925 1.00 91.81 234 LEU A C 1
ATOM 1826 O O . LEU A 1 234 ? -8.194 -1.815 -13.192 1.00 91.81 234 LEU A O 1
ATOM 1830 N N . ALA A 1 235 ? -7.160 -0.056 -12.219 1.00 94.69 235 ALA A N 1
ATOM 1831 C CA . ALA A 1 235 ? -6.057 -0.800 -11.621 1.00 94.69 235 ALA A CA 1
ATOM 1832 C C . ALA A 1 235 ? -6.352 -1.116 -10.150 1.00 94.69 235 ALA A C 1
ATOM 1834 O O . ALA A 1 235 ? -6.298 -2.276 -9.739 1.00 94.69 235 ALA A O 1
ATOM 1835 N N . GLY A 1 236 ? -6.721 -0.098 -9.371 1.00 97.06 236 GLY A N 1
ATOM 1836 C CA . GLY A 1 236 ? -7.013 -0.258 -7.953 1.00 97.06 236 GLY A CA 1
ATOM 1837 C C . GLY A 1 236 ? -7.407 1.040 -7.263 1.00 97.06 236 GLY A C 1
ATOM 1838 O O . GLY A 1 236 ? -7.512 2.093 -7.897 1.00 97.06 236 GLY A O 1
ATOM 1839 N N . ALA A 1 237 ? -7.651 0.937 -5.964 1.00 98.19 237 ALA A N 1
ATOM 1840 C CA . ALA A 1 237 ? -7.936 2.049 -5.082 1.00 98.19 237 ALA A CA 1
ATOM 1841 C C . ALA A 1 237 ? -7.294 1.811 -3.716 1.00 98.19 237 ALA A C 1
ATOM 1843 O O . ALA A 1 237 ? -7.271 0.683 -3.225 1.00 98.19 237 ALA A O 1
ATOM 1844 N N . ASP A 1 238 ? -6.829 2.889 -3.098 1.00 98.44 238 ASP A N 1
ATOM 1845 C CA . ASP A 1 238 ? -6.358 2.901 -1.718 1.00 98.44 238 ASP A CA 1
ATOM 1846 C C . ASP A 1 238 ? -7.092 4.031 -0.983 1.00 98.44 238 ASP A C 1
ATOM 1848 O O . ASP A 1 238 ? -7.131 5.170 -1.464 1.00 98.44 238 ASP A O 1
ATOM 1852 N N . LEU A 1 239 ? -7.690 3.722 0.165 1.00 97.88 239 LEU A N 1
ATOM 1853 C CA . LEU A 1 239 ? -8.421 4.667 1.008 1.00 97.88 239 LEU A CA 1
ATOM 1854 C C . LEU A 1 239 ? -7.950 4.526 2.456 1.00 97.88 239 LEU A C 1
ATOM 1856 O O . LEU A 1 239 ? -7.833 3.419 2.976 1.00 97.88 239 LEU A O 1
ATOM 1860 N N . PHE A 1 240 ? -7.697 5.657 3.104 1.00 97.69 240 PHE A N 1
ATOM 1861 C CA . PHE A 1 240 ? -7.295 5.750 4.503 1.00 97.69 240 PHE A CA 1
ATOM 1862 C C . PHE A 1 240 ? -8.323 6.563 5.291 1.00 97.69 240 PHE A C 1
ATOM 1864 O O . PHE A 1 240 ? -9.073 7.358 4.726 1.00 97.69 240 PHE A O 1
ATOM 1871 N N . ASP A 1 241 ? -8.343 6.415 6.610 1.00 95.69 241 ASP A N 1
ATOM 1872 C CA . ASP A 1 241 ? -9.256 7.171 7.473 1.00 95.69 241 ASP A CA 1
ATOM 1873 C C . ASP A 1 241 ? -8.906 8.667 7.566 1.00 95.69 241 ASP A C 1
ATOM 1875 O O . ASP A 1 241 ? -9.808 9.478 7.791 1.00 95.69 241 ASP A O 1
ATOM 1879 N N . HIS A 1 242 ? -7.630 9.041 7.383 1.00 97.19 242 HIS A N 1
ATOM 1880 C CA . HIS A 1 242 ? -7.126 10.382 7.698 1.00 97.19 242 HIS A CA 1
ATOM 1881 C C . HIS A 1 242 ? -6.184 10.982 6.622 1.00 97.19 242 HIS A C 1
ATOM 1883 O O . HIS A 1 242 ? -5.257 10.300 6.168 1.00 97.19 242 HIS A O 1
ATOM 1889 N N . PRO A 1 243 ? -6.298 12.288 6.273 1.00 97.31 243 PRO A N 1
ATOM 1890 C CA . PRO A 1 243 ? -5.480 12.904 5.219 1.00 97.31 243 PRO A CA 1
ATOM 1891 C C . PRO A 1 243 ? -3.970 12.886 5.468 1.00 97.31 243 PRO A C 1
ATOM 1893 O O . PRO A 1 243 ? -3.179 12.748 4.536 1.00 97.31 243 PRO A O 1
ATOM 1896 N N . ALA A 1 244 ? -3.551 13.015 6.731 1.00 97.69 244 ALA A N 1
ATOM 1897 C CA . ALA A 1 244 ? -2.138 12.911 7.108 1.00 97.69 244 ALA A CA 1
ATOM 1898 C C . ALA A 1 244 ? -1.528 11.541 6.755 1.00 97.69 244 ALA A C 1
ATOM 1900 O O . ALA A 1 244 ? -0.350 11.472 6.410 1.00 97.69 244 ALA A O 1
ATOM 1901 N N . THR A 1 245 ? -2.321 10.462 6.788 1.00 98.19 245 THR A N 1
ATOM 1902 C CA . THR A 1 245 ? -1.847 9.110 6.466 1.00 98.19 245 THR A CA 1
ATOM 1903 C C . THR A 1 245 ? -1.508 8.990 4.996 1.00 98.19 245 THR A C 1
ATOM 1905 O O . THR A 1 245 ? -0.365 8.683 4.661 1.00 98.19 245 THR A O 1
ATOM 1908 N N . VAL A 1 246 ? -2.459 9.303 4.110 1.00 97.44 246 VAL A N 1
ATOM 1909 C CA . VAL A 1 246 ? -2.186 9.223 2.673 1.00 97.44 246 VAL A CA 1
ATOM 1910 C C . VAL A 1 246 ? -1.107 10.229 2.276 1.00 97.44 246 VAL A C 1
ATOM 1912 O O . VAL A 1 246 ? -0.233 9.869 1.504 1.00 97.44 246 VAL A O 1
ATOM 1915 N N . ARG A 1 247 ? -1.065 11.436 2.866 1.00 97.50 247 ARG A N 1
ATOM 1916 C CA . ARG A 1 247 ? 0.005 12.416 2.607 1.00 97.50 247 ARG A CA 1
ATOM 1917 C C . ARG A 1 247 ? 1.395 11.850 2.905 1.00 97.50 247 ARG A C 1
ATOM 1919 O O . ARG A 1 247 ? 2.305 12.052 2.111 1.00 97.50 247 ARG A O 1
ATOM 1926 N N . SER A 1 248 ? 1.551 11.123 4.013 1.00 97.75 248 SER A N 1
ATOM 1927 C CA . SER A 1 248 ? 2.820 10.485 4.388 1.00 97.75 248 SER A CA 1
ATOM 1928 C C . SER A 1 248 ? 3.245 9.351 3.443 1.00 97.75 248 SER A C 1
ATOM 1930 O O . SER A 1 248 ? 4.422 8.986 3.443 1.00 97.75 248 SER A O 1
ATOM 1932 N N . LEU A 1 249 ? 2.314 8.764 2.689 1.00 97.75 249 LEU A N 1
ATOM 1933 C CA . LEU A 1 249 ? 2.545 7.589 1.838 1.00 97.75 249 LEU A CA 1
ATOM 1934 C C . LEU A 1 249 ? 2.424 7.899 0.337 1.00 97.75 249 LEU A C 1
ATOM 1936 O O . LEU A 1 249 ? 2.785 7.065 -0.492 1.00 97.75 249 LEU A O 1
ATOM 1940 N N . TYR A 1 250 ? 1.920 9.086 -0.007 1.00 98.19 250 TYR A N 1
ATOM 1941 C CA . TYR A 1 250 ? 1.356 9.416 -1.314 1.00 98.19 250 TYR A CA 1
ATOM 1942 C C . TYR A 1 250 ? 2.314 9.142 -2.467 1.00 98.19 250 TYR A C 1
ATOM 1944 O O . TYR A 1 250 ? 1.946 8.475 -3.429 1.00 98.19 250 TYR A O 1
ATOM 1952 N N . GLU A 1 251 ? 3.551 9.621 -2.357 1.00 97.94 251 GLU A N 1
ATOM 1953 C CA . GLU A 1 251 ? 4.540 9.492 -3.423 1.00 97.94 251 GLU A CA 1
ATOM 1954 C C . GLU A 1 251 ? 4.849 8.020 -3.731 1.00 97.94 251 GLU A C 1
ATOM 1956 O O . GLU A 1 251 ? 4.727 7.586 -4.874 1.00 97.94 251 GLU A O 1
ATOM 1961 N N . ARG A 1 252 ? 5.159 7.223 -2.702 1.00 98.06 252 ARG A N 1
ATOM 1962 C CA . ARG A 1 252 ? 5.465 5.785 -2.822 1.00 98.06 252 ARG A CA 1
ATOM 1963 C C . ARG A 1 252 ? 4.257 4.982 -3.309 1.00 98.06 252 ARG A C 1
ATOM 1965 O O . ARG A 1 252 ? 4.401 4.030 -4.078 1.00 98.06 252 ARG A O 1
ATOM 1972 N N . LEU A 1 253 ? 3.058 5.378 -2.887 1.00 97.94 253 LEU A N 1
ATOM 1973 C CA . LEU A 1 253 ? 1.815 4.764 -3.333 1.00 97.94 253 LEU A CA 1
ATOM 1974 C C . LEU A 1 253 ? 1.550 5.055 -4.815 1.00 97.94 253 LEU A C 1
ATOM 1976 O O . LEU A 1 253 ? 1.294 4.130 -5.586 1.00 97.94 253 LEU A O 1
ATOM 1980 N N . LEU A 1 254 ? 1.692 6.311 -5.243 1.00 98.50 254 LEU A N 1
ATOM 1981 C CA . LEU A 1 254 ? 1.556 6.720 -6.640 1.00 98.50 254 LEU A CA 1
ATOM 1982 C C . LEU A 1 254 ? 2.592 6.027 -7.534 1.00 98.50 254 LEU A C 1
ATOM 1984 O O . LEU A 1 254 ? 2.234 5.497 -8.588 1.00 98.50 254 LEU A O 1
ATOM 1988 N N . ARG A 1 255 ? 3.855 5.953 -7.092 1.00 98.62 255 ARG A N 1
ATOM 1989 C CA . ARG A 1 255 ? 4.935 5.239 -7.796 1.00 98.62 255 ARG A CA 1
ATOM 1990 C C . ARG A 1 255 ? 4.580 3.775 -8.062 1.00 98.62 255 ARG A C 1
ATOM 1992 O O . ARG A 1 255 ? 4.872 3.267 -9.145 1.00 98.62 255 ARG A O 1
ATOM 1999 N N . SER A 1 256 ? 3.874 3.122 -7.138 1.00 98.12 256 SER A N 1
ATOM 2000 C CA . SER A 1 256 ? 3.447 1.726 -7.303 1.00 98.12 256 SER A CA 1
ATOM 2001 C C . SER A 1 256 ? 2.397 1.497 -8.394 1.00 98.12 256 SER A C 1
ATOM 2003 O O . SER A 1 256 ? 2.330 0.411 -8.974 1.00 98.12 256 SER A O 1
ATOM 2005 N N . TYR A 1 257 ? 1.600 2.516 -8.718 1.00 97.75 257 TYR A N 1
ATOM 2006 C CA . TYR A 1 257 ? 0.718 2.493 -9.883 1.00 97.75 257 TYR A CA 1
ATOM 2007 C C . TYR A 1 257 ? 1.451 2.955 -11.151 1.00 97.75 257 TYR A C 1
ATOM 2009 O O . TYR A 1 257 ? 1.289 2.366 -12.220 1.00 97.75 257 TYR A O 1
ATOM 2017 N N . ALA A 1 258 ? 2.307 3.974 -11.044 1.00 97.50 258 ALA A N 1
ATOM 2018 C CA . ALA A 1 258 ? 3.049 4.529 -12.174 1.00 97.50 258 ALA A CA 1
ATOM 2019 C C . ALA A 1 258 ? 4.006 3.512 -12.818 1.00 97.50 258 ALA A C 1
ATOM 2021 O O . ALA A 1 258 ? 4.097 3.437 -14.042 1.00 97.50 258 ALA A O 1
ATOM 2022 N N . ILE A 1 259 ? 4.670 2.661 -12.030 1.00 97.25 259 ILE A N 1
ATOM 2023 C CA . ILE A 1 259 ? 5.561 1.625 -12.576 1.00 97.25 259 ILE A CA 1
ATOM 2024 C C . ILE A 1 259 ? 4.808 0.556 -13.389 1.00 97.25 259 ILE A C 1
ATOM 2026 O O . ILE A 1 259 ? 5.369 -0.093 -14.276 1.00 97.25 259 ILE A O 1
ATOM 2030 N N . ASP A 1 260 ? 3.522 0.352 -13.113 1.00 95.31 260 ASP A N 1
ATOM 2031 C CA . ASP A 1 260 ? 2.650 -0.468 -13.948 1.00 95.31 260 ASP A CA 1
ATOM 2032 C C . ASP A 1 260 ? 2.307 0.240 -15.260 1.00 95.31 260 ASP A C 1
ATOM 2034 O O . ASP A 1 260 ? 2.396 -0.377 -16.327 1.00 95.31 260 ASP A O 1
ATOM 2038 N N . ALA A 1 261 ? 2.032 1.544 -15.194 1.00 93.38 261 ALA A N 1
ATOM 2039 C CA . ALA A 1 261 ? 1.792 2.390 -16.358 1.00 93.38 261 ALA A CA 1
ATOM 2040 C C . ALA A 1 261 ? 2.983 2.407 -17.330 1.00 93.38 261 ALA A C 1
ATOM 2042 O O . ALA A 1 261 ? 2.785 2.307 -18.541 1.00 93.38 261 ALA A O 1
ATOM 2043 N N . LEU A 1 262 ? 4.217 2.412 -16.816 1.00 92.75 262 LEU A N 1
ATOM 2044 C CA . LEU A 1 262 ? 5.439 2.348 -17.629 1.00 92.75 262 LEU A CA 1
ATOM 2045 C C . LEU A 1 262 ? 5.606 1.039 -18.400 1.00 92.75 262 LEU A C 1
ATOM 2047 O O . LEU A 1 262 ? 6.145 1.035 -19.503 1.00 92.75 262 LEU A O 1
ATOM 2051 N N . THR A 1 263 ? 5.146 -0.078 -17.839 1.00 87.50 263 THR A N 1
ATOM 2052 C CA . THR A 1 263 ? 5.209 -1.369 -18.540 1.00 87.50 263 THR A CA 1
ATOM 2053 C C . THR A 1 263 ? 4.035 -1.603 -19.478 1.00 87.50 263 THR A C 1
ATOM 2055 O O . THR A 1 263 ? 4.083 -2.516 -20.293 1.00 87.50 263 THR A O 1
ATOM 2058 N N . ARG A 1 264 ? 2.998 -0.765 -19.391 1.00 74.19 264 ARG A N 1
ATOM 2059 C CA . ARG A 1 264 ? 1.786 -0.854 -20.197 1.00 74.19 264 ARG A CA 1
ATOM 2060 C C . ARG A 1 264 ? 1.898 0.050 -21.424 1.00 74.19 264 ARG A C 1
ATOM 2062 O O . ARG A 1 264 ? 1.133 0.999 -21.588 1.00 74.19 264 ARG A O 1
ATOM 2069 N N . VAL A 1 265 ? 2.868 -0.236 -22.288 1.00 55.38 265 VAL A N 1
ATOM 2070 C CA . VAL A 1 265 ? 3.026 0.459 -23.572 1.00 55.38 265 VAL A CA 1
ATOM 2071 C C . VAL A 1 265 ? 2.569 -0.471 -24.693 1.00 55.38 265 VAL A C 1
ATOM 2073 O O . VAL A 1 265 ? 3.030 -1.606 -24.800 1.00 55.38 265 VAL A O 1
ATOM 2076 N N . GLN A 1 266 ? 1.630 0.005 -25.519 1.00 47.62 266 GLN A N 1
ATOM 2077 C CA . GLN A 1 266 ? 1.150 -0.702 -26.710 1.00 47.62 266 GLN A CA 1
ATOM 2078 C C . GLN A 1 266 ? 2.343 -1.145 -27.572 1.00 47.62 266 GLN A C 1
ATOM 2080 O O . GLN A 1 266 ? 3.264 -0.359 -27.788 1.00 47.62 266 GLN A O 1
ATOM 2085 N N . ARG A 1 267 ? 2.303 -2.370 -28.122 1.00 39.84 267 ARG A N 1
ATOM 2086 C CA . ARG A 1 267 ? 3.352 -2.967 -28.990 1.00 39.84 267 ARG A CA 1
ATOM 2087 C C . ARG A 1 267 ? 3.739 -2.115 -30.220 1.00 39.84 267 ARG A C 1
ATOM 2089 O O . ARG A 1 267 ? 4.655 -2.491 -30.942 1.00 39.84 267 ARG A O 1
ATOM 2096 N N . SER A 1 268 ? 3.062 -0.994 -30.449 1.00 37.38 268 SER A N 1
ATOM 2097 C CA . SER A 1 268 ? 3.206 -0.071 -31.574 1.00 37.38 268 SER A CA 1
ATOM 2098 C C . SER A 1 268 ? 3.432 1.400 -31.176 1.00 37.38 268 SER A C 1
ATOM 2100 O O . SER A 1 268 ? 3.444 2.253 -32.061 1.00 37.38 268 SER A O 1
ATOM 2102 N N . ALA A 1 269 ? 3.625 1.739 -29.894 1.00 41.09 269 ALA A N 1
ATOM 2103 C CA . ALA A 1 269 ? 3.941 3.121 -29.523 1.00 41.09 269 ALA A CA 1
ATOM 2104 C C . ALA A 1 269 ? 5.412 3.461 -29.855 1.00 41.09 269 ALA A C 1
ATOM 2106 O O . ALA A 1 269 ? 6.300 2.640 -29.590 1.00 41.09 269 ALA A O 1
ATOM 2107 N N . PRO A 1 270 ? 5.701 4.647 -30.428 1.00 32.97 270 PRO A N 1
ATOM 2108 C CA . PRO A 1 270 ? 7.071 5.076 -30.681 1.00 32.97 270 PRO A CA 1
ATOM 2109 C C . PRO A 1 270 ? 7.870 5.138 -29.374 1.00 32.97 270 PRO A C 1
ATOM 2111 O O . PRO A 1 270 ? 7.330 5.431 -28.306 1.00 32.97 270 PRO A O 1
ATOM 2114 N N . LYS A 1 271 ? 9.173 4.835 -29.453 1.00 36.41 271 LYS A N 1
ATOM 2115 C CA . LYS A 1 271 ? 10.085 4.970 -28.310 1.00 36.41 271 LYS A CA 1
ATOM 2116 C C . LYS A 1 271 ? 9.988 6.395 -27.765 1.00 36.41 271 LYS A C 1
ATOM 2118 O O . LYS A 1 271 ? 10.149 7.353 -28.515 1.00 36.41 271 LYS A O 1
ATOM 2123 N N . TRP A 1 272 ? 9.738 6.498 -26.463 1.00 48.59 272 TRP A N 1
ATOM 2124 C CA . TRP A 1 272 ? 9.574 7.751 -25.732 1.00 48.59 272 TRP A CA 1
ATOM 2125 C C . TRP A 1 272 ? 10.919 8.481 -25.594 1.00 48.59 272 TRP A C 1
ATOM 2127 O O . TRP A 1 272 ? 11.567 8.444 -24.553 1.00 48.59 272 TRP A O 1
ATOM 2137 N N . THR A 1 273 ? 11.388 9.073 -26.688 1.00 40.69 273 THR A N 1
ATOM 2138 C CA . THR A 1 273 ? 12.576 9.939 -26.728 1.00 40.69 273 THR A CA 1
ATOM 2139 C C . THR A 1 273 ? 12.325 11.236 -27.494 1.00 40.69 273 THR A C 1
ATOM 2141 O O . THR A 1 273 ? 13.258 12.010 -27.665 1.00 40.69 273 THR A O 1
ATOM 2144 N N . ASP A 1 274 ? 11.094 11.490 -27.953 1.00 36.81 274 ASP A N 1
ATOM 2145 C CA . ASP A 1 274 ? 10.779 12.668 -28.764 1.00 36.81 274 ASP A CA 1
ATOM 2146 C C . ASP A 1 274 ? 9.492 13.376 -28.285 1.00 36.81 274 ASP A C 1
ATOM 2148 O O . ASP A 1 274 ? 8.396 12.817 -28.443 1.00 36.81 274 ASP A O 1
ATOM 2152 N N . PRO A 1 275 ? 9.598 14.599 -27.722 1.00 43.22 275 PRO A N 1
ATOM 2153 C CA . PRO A 1 275 ? 8.456 15.438 -27.348 1.00 43.22 275 PRO A CA 1
ATOM 2154 C C . PRO A 1 275 ? 7.497 15.726 -28.514 1.00 43.22 275 PRO A C 1
ATOM 2156 O O . PRO A 1 275 ? 6.318 15.981 -28.291 1.00 43.22 275 PRO A O 1
ATOM 2159 N N . ALA A 1 276 ? 7.962 15.649 -29.767 1.00 39.53 276 ALA A N 1
ATOM 2160 C CA . ALA A 1 276 ? 7.132 15.905 -30.946 1.00 39.53 276 ALA A CA 1
ATOM 2161 C C . ALA A 1 276 ? 6.157 14.756 -31.286 1.00 39.53 276 ALA A C 1
ATOM 2163 O O . ALA A 1 276 ? 5.251 14.935 -32.101 1.00 39.53 276 ALA A O 1
ATOM 2164 N N . SER A 1 277 ? 6.304 13.579 -30.662 1.00 41.28 277 SER A N 1
ATOM 2165 C CA . SER A 1 277 ? 5.431 12.418 -30.910 1.00 41.28 277 SER A CA 1
ATOM 2166 C C . SER A 1 277 ? 4.062 12.488 -30.210 1.00 41.28 277 SER A C 1
ATOM 2168 O O . SER A 1 277 ? 3.172 11.694 -30.527 1.00 41.28 277 SER A O 1
ATOM 2170 N N . GLU A 1 278 ? 3.853 13.470 -29.321 1.00 44.56 278 GLU A N 1
ATOM 2171 C CA . GLU A 1 278 ? 2.601 13.664 -28.572 1.00 44.56 278 GLU A CA 1
ATOM 2172 C C . GLU A 1 278 ? 1.391 13.992 -29.465 1.00 44.56 278 GLU A C 1
ATOM 2174 O O . GLU A 1 278 ? 0.259 13.665 -29.112 1.00 44.56 278 GLU A O 1
ATOM 2179 N N . ALA A 1 279 ? 1.600 14.573 -30.652 1.00 37.72 279 ALA A N 1
ATOM 2180 C CA . ALA A 1 279 ? 0.506 15.074 -31.489 1.00 37.72 279 ALA A CA 1
ATOM 2181 C C . ALA A 1 279 ? -0.213 14.006 -32.345 1.00 37.72 279 ALA A C 1
ATOM 2183 O O . ALA A 1 279 ? -1.267 14.301 -32.907 1.00 37.72 279 ALA A O 1
ATOM 2184 N N . SER A 1 280 ? 0.324 12.782 -32.478 1.00 38.38 280 SER A N 1
ATOM 2185 C CA . SER A 1 280 ? -0.171 11.804 -33.471 1.00 38.38 280 SER A CA 1
ATOM 2186 C C . SER A 1 280 ? -0.538 10.417 -32.928 1.00 38.38 280 SER A C 1
ATOM 2188 O O . SER A 1 280 ? -1.032 9.588 -33.698 1.00 38.38 280 SER A O 1
ATOM 2190 N N . SER A 1 281 ? -0.338 10.118 -31.641 1.00 40.66 281 SER A N 1
ATOM 2191 C CA . SER A 1 281 ? -0.853 8.859 -31.086 1.00 40.66 281 SER A CA 1
ATOM 2192 C C . SER A 1 281 ? -2.319 9.049 -30.701 1.00 40.66 281 SER A C 1
ATOM 2194 O O . SER A 1 281 ? -2.632 9.816 -29.795 1.00 40.66 281 SER A O 1
ATOM 2196 N N . ALA A 1 282 ? -3.220 8.402 -31.442 1.00 40.91 282 ALA A N 1
ATOM 2197 C CA . ALA A 1 282 ? -4.654 8.453 -31.202 1.00 40.91 282 ALA A CA 1
ATOM 2198 C C . ALA A 1 282 ? -4.961 8.059 -29.748 1.00 40.91 282 ALA A C 1
ATOM 2200 O O . ALA A 1 282 ? -4.860 6.896 -29.357 1.00 40.91 282 ALA A O 1
ATOM 2201 N N . THR A 1 283 ? -5.321 9.057 -28.949 1.00 41.06 283 THR A N 1
ATOM 2202 C CA . THR A 1 283 ? -5.810 8.922 -27.582 1.00 41.06 283 THR A CA 1
ATOM 2203 C C . THR A 1 283 ? -7.045 8.013 -27.579 1.00 41.06 283 THR A C 1
ATOM 2205 O O . THR A 1 283 ? -8.016 8.304 -28.285 1.00 41.06 283 THR A O 1
ATOM 2208 N N . PRO A 1 284 ? -7.072 6.908 -26.808 1.00 43.84 284 PRO A N 1
ATOM 2209 C CA . PRO A 1 284 ? -8.310 6.164 -26.609 1.00 43.84 284 PRO A CA 1
ATOM 2210 C C . PRO A 1 284 ? -9.373 7.082 -25.977 1.00 43.84 284 PRO A C 1
ATOM 2212 O O . PRO A 1 284 ? -9.121 7.704 -24.945 1.00 43.84 284 PRO A O 1
ATOM 2215 N N . LYS A 1 285 ? -10.557 7.179 -26.601 1.00 44.66 285 LYS A N 1
ATOM 2216 C CA . LYS A 1 285 ? -11.714 7.953 -26.099 1.00 44.66 285 LYS A CA 1
ATOM 2217 C C . LYS A 1 285 ? -12.311 7.324 -24.809 1.00 44.66 285 LYS A C 1
ATOM 2219 O O . LYS A 1 285 ? -12.231 6.107 -24.656 1.00 44.66 285 LYS A O 1
ATOM 2224 N N . PRO A 1 286 ? -12.889 8.124 -23.883 1.00 52.06 286 PRO A N 1
ATOM 2225 C CA . PRO A 1 286 ? -12.994 7.823 -22.441 1.00 52.06 286 PRO A CA 1
ATOM 2226 C C . PRO A 1 286 ? -14.366 7.186 -22.042 1.00 52.06 286 PRO A C 1
ATOM 2228 O O . PRO A 1 286 ? -15.191 6.987 -22.935 1.00 52.06 286 PRO A O 1
ATOM 2231 N N . PRO A 1 287 ? -14.635 6.841 -20.749 1.00 54.44 287 PRO A N 1
ATOM 2232 C CA . PRO A 1 287 ? -13.879 7.173 -19.543 1.00 54.44 287 PRO A CA 1
ATOM 2233 C C . PRO A 1 287 ? -12.783 6.167 -19.214 1.00 54.44 287 PRO A C 1
ATOM 2235 O O . PRO A 1 287 ? -12.977 5.169 -18.519 1.00 54.44 287 PRO A O 1
ATOM 2238 N N . VAL A 1 288 ? -11.581 6.532 -19.664 1.00 70.31 288 VAL A N 1
ATOM 2239 C CA . VAL A 1 288 ? -10.467 6.888 -18.776 1.00 70.31 288 VAL A CA 1
ATOM 2240 C C . VAL A 1 288 ? -11.048 7.460 -17.465 1.00 70.31 288 VAL A C 1
ATOM 2242 O O . VAL A 1 288 ? -11.415 8.621 -17.434 1.00 70.31 288 VAL A O 1
ATOM 2245 N N . LEU A 1 289 ? -11.299 6.596 -16.476 1.00 85.81 289 LEU A N 1
ATOM 2246 C CA . LEU A 1 289 ? -11.814 6.849 -15.114 1.00 85.81 289 LEU A CA 1
ATOM 2247 C C . LEU A 1 289 ? -12.402 8.250 -14.798 1.00 85.81 289 LEU A C 1
ATOM 2249 O O . LEU A 1 289 ? -11.653 9.207 -14.643 1.00 85.81 289 LEU A O 1
ATOM 2253 N N . ASP A 1 290 ? -13.721 8.338 -14.584 1.00 91.12 290 ASP A N 1
ATOM 2254 C CA . ASP A 1 290 ? -14.395 9.516 -14.007 1.00 91.12 290 ASP A CA 1
ATOM 2255 C C . ASP A 1 290 ? -14.769 9.309 -12.522 1.00 91.12 290 ASP A C 1
ATOM 2257 O O . ASP A 1 290 ? -14.620 8.213 -11.971 1.00 91.12 290 ASP A O 1
ATOM 2261 N N . ALA A 1 291 ? -15.267 10.365 -11.867 1.00 93.75 291 ALA A N 1
ATOM 2262 C CA . ALA A 1 291 ? -15.653 10.340 -10.455 1.00 93.75 291 ALA A CA 1
ATOM 2263 C C . ALA A 1 291 ? -16.764 9.318 -10.140 1.00 93.75 291 ALA A C 1
ATOM 2265 O O . ALA A 1 291 ? -16.720 8.651 -9.106 1.00 93.75 291 ALA A O 1
ATOM 2266 N N . THR A 1 292 ? -17.745 9.148 -11.032 1.00 93.75 292 THR A N 1
ATOM 2267 C CA . THR A 1 292 ? -18.849 8.194 -10.842 1.00 93.75 292 THR A CA 1
ATOM 2268 C C . THR A 1 292 ? -18.353 6.753 -10.918 1.00 93.75 292 THR A C 1
ATOM 2270 O O . THR A 1 292 ? -18.722 5.922 -10.088 1.00 93.75 292 THR A O 1
ATOM 2273 N N . ARG A 1 293 ? -17.492 6.444 -11.889 1.00 93.31 293 ARG A N 1
ATOM 2274 C CA . ARG A 1 293 ? -16.880 5.125 -12.056 1.00 93.31 293 ARG A CA 1
ATOM 2275 C C . ARG A 1 293 ? -15.909 4.813 -10.919 1.00 93.31 293 ARG A C 1
ATOM 2277 O O . ARG A 1 293 ? -15.885 3.675 -10.460 1.00 93.31 293 ARG A O 1
ATOM 2284 N N . ALA A 1 294 ? -15.159 5.810 -10.446 1.00 95.25 294 ALA A N 1
ATOM 2285 C CA . ALA A 1 294 ? -14.299 5.684 -9.273 1.00 95.25 294 ALA A CA 1
ATOM 2286 C C . ALA A 1 294 ? -15.109 5.334 -8.018 1.00 95.25 294 ALA A C 1
ATOM 2288 O O . ALA A 1 294 ? -14.790 4.361 -7.337 1.00 95.25 294 ALA A O 1
ATOM 2289 N N . ARG A 1 295 ? -16.206 6.062 -7.776 1.00 95.44 295 ARG A N 1
ATOM 2290 C CA . ARG A 1 295 ? -17.125 5.795 -6.668 1.00 95.44 295 ARG A CA 1
ATOM 2291 C C . ARG A 1 295 ? -17.711 4.388 -6.724 1.00 95.44 295 ARG A C 1
ATOM 2293 O O . ARG A 1 295 ? -17.582 3.648 -5.757 1.00 95.44 295 ARG A O 1
ATOM 2300 N N . ARG A 1 296 ? -18.263 3.986 -7.875 1.00 93.38 296 ARG A N 1
ATOM 2301 C CA . ARG A 1 296 ? -18.812 2.631 -8.064 1.00 93.38 296 ARG A CA 1
ATOM 2302 C C . ARG A 1 296 ? -17.780 1.536 -7.806 1.00 93.38 296 ARG A C 1
ATOM 2304 O O . ARG A 1 296 ? -18.127 0.495 -7.267 1.00 93.38 296 ARG A O 1
ATOM 2311 N N . PHE A 1 297 ? -16.521 1.750 -8.191 1.00 94.69 297 PHE A N 1
ATOM 2312 C CA . PHE A 1 297 ? -15.469 0.768 -7.938 1.00 94.69 297 PHE A CA 1
ATOM 2313 C C . PHE A 1 297 ? -15.198 0.594 -6.438 1.00 94.69 297 PHE A C 1
ATOM 2315 O O . PHE A 1 297 ? -15.121 -0.539 -5.971 1.00 94.69 297 PHE A O 1
ATOM 2322 N N . VAL A 1 298 ? -15.115 1.686 -5.675 1.00 95.19 298 VAL A N 1
ATOM 2323 C CA . VAL A 1 298 ? -14.941 1.613 -4.215 1.00 95.19 298 VAL A CA 1
ATOM 2324 C C . VAL A 1 298 ? -16.173 1.006 -3.538 1.00 95.19 298 VAL A C 1
ATOM 2326 O O . VAL A 1 298 ? -16.032 0.111 -2.710 1.00 95.19 298 VAL A O 1
ATOM 2329 N N . GLU A 1 299 ? -17.379 1.421 -3.932 1.00 92.06 299 GLU A N 1
ATOM 2330 C CA . GLU A 1 299 ? -18.638 0.893 -3.386 1.00 92.06 299 GLU A CA 1
ATOM 2331 C C . GLU A 1 299 ? -18.856 -0.592 -3.729 1.00 92.06 299 GLU A C 1
ATOM 2333 O O . GLU A 1 299 ? -19.466 -1.303 -2.936 1.00 92.06 299 GLU A O 1
ATOM 2338 N N . SER A 1 300 ? -18.277 -1.111 -4.823 1.00 91.31 300 SER A N 1
ATOM 2339 C CA . SER A 1 300 ? -18.359 -2.544 -5.164 1.00 91.31 300 SER A CA 1
ATOM 2340 C C . SER A 1 300 ? -17.755 -3.469 -4.099 1.00 91.31 300 SER A C 1
ATOM 2342 O O . SER A 1 300 ? -18.104 -4.645 -4.028 1.00 91.31 300 SER A O 1
ATOM 2344 N N . ALA A 1 301 ? -16.884 -2.949 -3.227 1.00 89.19 301 ALA A N 1
ATOM 2345 C CA . ALA A 1 301 ? -16.370 -3.703 -2.089 1.00 89.19 301 ALA A CA 1
ATOM 2346 C C . ALA A 1 301 ? -17.453 -4.045 -1.053 1.00 89.19 301 ALA A C 1
ATOM 2348 O O . ALA A 1 301 ? -17.343 -5.075 -0.394 1.00 89.19 301 ALA A O 1
ATOM 2349 N N . ALA A 1 302 ? -18.497 -3.218 -0.928 1.00 85.69 302 ALA A N 1
ATOM 2350 C CA . ALA A 1 302 ? -19.637 -3.480 -0.050 1.00 85.69 302 ALA A CA 1
ATOM 2351 C C . ALA A 1 302 ? -20.557 -4.591 -0.589 1.00 85.69 302 ALA A C 1
ATOM 2353 O O . ALA A 1 302 ? -21.261 -5.233 0.183 1.00 85.69 302 ALA A O 1
ATOM 2354 N N . GLU A 1 303 ? -20.542 -4.820 -1.904 1.00 86.25 303 GLU A N 1
ATOM 2355 C CA . GLU A 1 303 ? -21.338 -5.851 -2.585 1.00 86.25 303 GLU A CA 1
ATOM 2356 C C . GLU A 1 303 ? -20.585 -7.188 -2.719 1.00 86.25 303 GLU A C 1
ATOM 2358 O O . GLU A 1 303 ? -21.162 -8.207 -3.098 1.00 86.25 303 GLU A O 1
ATOM 2363 N N . ALA A 1 304 ? -19.284 -7.194 -2.423 1.00 91.00 304 ALA A N 1
ATOM 2364 C CA . ALA A 1 304 ? -18.426 -8.365 -2.512 1.00 91.00 304 ALA A CA 1
ATOM 2365 C C . ALA A 1 304 ? -18.590 -9.308 -1.307 1.00 91.00 304 ALA A C 1
ATOM 2367 O O . ALA A 1 304 ? -19.134 -8.955 -0.261 1.00 91.00 304 ALA A O 1
ATOM 2368 N N . VAL A 1 305 ? -18.046 -10.523 -1.420 1.00 91.12 305 VAL A N 1
ATOM 2369 C CA . VAL A 1 305 ? -17.951 -11.442 -0.282 1.00 91.12 305 VAL A CA 1
ATOM 2370 C C . VAL A 1 305 ? -16.907 -10.913 0.698 1.00 91.12 305 VAL A C 1
ATOM 2372 O O . VAL A 1 305 ? -15.718 -10.818 0.372 1.00 91.12 305 VAL A O 1
ATOM 2375 N N . LEU A 1 306 ? -17.361 -10.611 1.912 1.00 90.94 306 LEU A N 1
ATOM 2376 C CA . LEU A 1 306 ? -16.540 -10.159 3.028 1.00 90.94 306 LEU A CA 1
ATOM 2377 C C . LEU A 1 306 ? -16.301 -11.312 4.001 1.00 90.94 306 LEU A C 1
ATOM 2379 O O . LEU A 1 306 ? -17.230 -11.996 4.421 1.00 90.94 306 LEU A O 1
ATOM 2383 N N . THR A 1 307 ? -15.043 -11.525 4.378 1.00 90.75 307 THR A N 1
ATOM 2384 C CA . THR A 1 307 ? -14.676 -12.495 5.423 1.00 90.75 307 THR A CA 1
ATOM 2385 C C . THR A 1 307 ? -13.757 -11.836 6.436 1.00 90.75 307 THR A C 1
ATOM 2387 O O . THR A 1 307 ? -12.835 -11.122 6.042 1.00 90.75 307 THR A O 1
ATOM 2390 N N . PHE A 1 308 ? -13.999 -12.076 7.724 1.00 91.56 308 PHE A N 1
ATOM 2391 C CA . PHE A 1 308 ? -13.223 -11.495 8.817 1.00 91.56 308 PHE A CA 1
ATOM 2392 C C . PHE A 1 308 ? -12.277 -12.525 9.418 1.00 91.56 308 PHE A C 1
ATOM 2394 O O . PHE A 1 308 ? -12.656 -13.675 9.630 1.00 91.56 308 PHE A O 1
ATOM 2401 N N . HIS A 1 309 ? -11.051 -12.097 9.698 1.00 91.38 309 HIS A N 1
ATOM 2402 C CA . HIS A 1 309 ? -9.960 -12.967 10.122 1.00 91.38 309 HIS A CA 1
ATOM 2403 C C . HIS A 1 309 ? -9.236 -12.378 11.330 1.00 91.38 309 HIS A C 1
ATOM 2405 O O . HIS A 1 309 ? -9.284 -11.172 11.583 1.00 91.38 309 HIS A O 1
ATOM 2411 N N . THR A 1 310 ? -8.554 -13.237 12.090 1.00 89.88 310 THR A N 1
ATOM 2412 C CA . THR A 1 310 ? -7.812 -12.823 13.286 1.00 89.88 310 THR A CA 1
ATOM 2413 C C . THR A 1 310 ? -6.752 -11.779 12.924 1.00 89.88 310 THR A C 1
ATOM 2415 O O . THR A 1 310 ? -5.906 -12.057 12.072 1.00 89.88 310 THR A O 1
ATOM 2418 N N . PRO A 1 311 ? -6.754 -10.590 13.542 1.00 90.56 311 PRO A N 1
ATOM 2419 C CA . PRO A 1 311 ? -5.791 -9.547 13.220 1.00 90.56 311 PRO A CA 1
ATOM 2420 C C . PRO A 1 311 ? -4.374 -9.930 13.673 1.00 90.56 311 PRO A C 1
ATOM 2422 O O . PRO A 1 311 ? -4.188 -10.620 14.672 1.00 90.56 311 PRO A O 1
ATOM 2425 N N . VAL A 1 312 ? -3.362 -9.452 12.942 1.00 96.12 312 VAL A N 1
ATOM 2426 C CA . VAL A 1 312 ? -1.947 -9.563 13.354 1.00 96.12 312 VAL A CA 1
ATOM 2427 C C . VAL A 1 312 ? -1.600 -8.525 14.430 1.00 96.12 312 VAL A C 1
ATOM 2429 O O . VAL A 1 312 ? -0.808 -8.798 15.325 1.00 96.12 312 VAL A O 1
ATOM 2432 N N . GLY A 1 313 ? -2.186 -7.331 14.328 1.00 97.12 313 GLY A N 1
ATOM 2433 C CA . GLY A 1 313 ? -2.033 -6.232 15.280 1.00 97.12 313 GLY A CA 1
ATOM 2434 C C . GLY A 1 313 ? -3.374 -5.837 15.897 1.00 97.12 313 GLY A C 1
ATOM 2435 O O . GLY A 1 313 ? -4.237 -6.681 16.125 1.00 97.12 313 GLY A O 1
ATOM 2436 N N . LEU A 1 314 ? -3.559 -4.545 16.152 1.00 97.69 314 LEU A N 1
ATOM 2437 C CA . LEU A 1 314 ? -4.839 -3.994 16.597 1.00 97.69 314 LEU A CA 1
ATOM 2438 C C . LEU A 1 314 ? -5.874 -3.996 15.460 1.00 97.69 314 LEU A C 1
ATOM 2440 O O . LEU A 1 314 ? -5.513 -3.869 14.289 1.00 97.69 314 LEU A O 1
ATOM 2444 N N . GLY A 1 315 ? -7.156 -4.058 15.827 1.00 94.94 315 GLY A N 1
ATOM 2445 C CA . GLY A 1 315 ? -8.280 -3.947 14.896 1.00 94.94 315 GLY A CA 1
ATOM 2446 C C . GLY A 1 315 ? -8.811 -5.289 14.400 1.00 94.94 315 GLY A C 1
ATOM 2447 O O . GLY A 1 315 ? -8.670 -6.307 15.066 1.00 94.94 315 GLY A O 1
ATOM 2448 N N . GLU A 1 316 ? -9.427 -5.288 13.225 1.00 92.38 316 GLU A N 1
ATOM 2449 C CA . GLU A 1 316 ? -9.986 -6.458 12.552 1.00 92.38 316 GLU A CA 1
ATOM 2450 C C . GLU A 1 316 ? -9.562 -6.478 11.083 1.00 92.38 316 GLU A C 1
ATOM 2452 O O . GLU A 1 316 ? -9.382 -5.431 10.459 1.00 92.38 316 GLU A O 1
ATOM 2457 N N . GLN A 1 317 ? -9.410 -7.680 10.526 1.00 93.62 317 GLN A N 1
ATOM 2458 C CA . GLN A 1 317 ? -9.000 -7.875 9.138 1.00 93.62 317 GLN A CA 1
ATOM 2459 C C . GLN A 1 317 ? -10.164 -8.387 8.314 1.00 93.62 317 GLN A C 1
ATOM 2461 O O . GLN A 1 317 ? -10.617 -9.511 8.527 1.00 93.62 317 GLN A O 1
ATOM 2466 N N . ALA A 1 318 ? -10.601 -7.602 7.337 1.00 94.19 318 ALA A N 1
ATOM 2467 C CA . ALA A 1 318 ? -11.552 -8.042 6.333 1.00 94.19 318 ALA A CA 1
ATOM 2468 C C . ALA A 1 318 ? -10.823 -8.378 5.027 1.00 94.19 318 ALA A C 1
ATOM 2470 O O . ALA A 1 318 ? -9.984 -7.614 4.543 1.00 94.19 318 ALA A O 1
ATOM 2471 N N . ARG A 1 319 ? -11.164 -9.519 4.428 1.00 95.50 319 ARG A N 1
ATOM 2472 C CA . ARG A 1 319 ? -10.806 -9.861 3.046 1.00 95.50 319 ARG A CA 1
ATOM 2473 C C . ARG A 1 319 ? -12.026 -9.685 2.158 1.00 95.50 319 ARG A C 1
ATOM 2475 O O . ARG A 1 319 ? -13.113 -10.132 2.521 1.00 95.50 319 ARG A O 1
ATOM 2482 N N . ILE A 1 320 ? -11.808 -9.071 1.000 1.00 95.12 320 ILE A N 1
ATOM 2483 C CA . ILE A 1 320 ? -12.842 -8.671 0.045 1.00 95.12 320 ILE A CA 1
ATOM 2484 C C . ILE A 1 320 ? -12.644 -9.509 -1.216 1.00 95.12 320 ILE A C 1
ATOM 2486 O O . ILE A 1 320 ? -11.542 -9.558 -1.768 1.00 95.12 320 ILE A O 1
ATOM 2490 N N . THR A 1 321 ? -13.673 -10.229 -1.658 1.00 94.50 321 THR A N 1
ATOM 2491 C CA . THR A 1 321 ? -13.610 -11.062 -2.867 1.00 94.50 321 THR A CA 1
ATOM 2492 C C . THR A 1 321 ? -14.930 -10.985 -3.627 1.00 94.50 321 THR A C 1
ATOM 2494 O O . THR A 1 321 ? -15.957 -11.446 -3.142 1.00 94.50 321 THR A O 1
ATOM 2497 N N . GLY A 1 322 ? -14.901 -10.418 -4.826 1.00 91.38 322 GLY A N 1
ATOM 2498 C CA . GLY A 1 322 ? -16.025 -10.369 -5.756 1.00 91.38 322 GLY A CA 1
ATOM 2499 C C . GLY A 1 322 ? -15.557 -10.587 -7.193 1.00 91.38 322 GLY A C 1
ATOM 2500 O O . GLY A 1 322 ? -14.361 -10.731 -7.453 1.00 91.38 322 GLY A O 1
ATOM 2501 N N . ASP A 1 323 ? -16.495 -10.586 -8.137 1.00 87.88 323 ASP A N 1
ATOM 2502 C CA . ASP A 1 323 ? -16.200 -10.903 -9.541 1.00 87.88 323 ASP A CA 1
ATOM 2503 C C . ASP A 1 323 ? -15.251 -9.890 -10.190 1.00 87.88 323 ASP A C 1
ATOM 2505 O O . ASP A 1 323 ? -14.358 -10.271 -10.948 1.00 87.88 323 ASP A O 1
ATOM 2509 N N . SER A 1 324 ? -15.406 -8.602 -9.864 1.00 88.50 324 SER A N 1
ATOM 2510 C CA . SER A 1 324 ? -14.617 -7.491 -10.416 1.00 88.50 324 SER A CA 1
ATOM 2511 C C . SER A 1 324 ? -13.638 -6.854 -9.425 1.00 88.50 324 SER A C 1
ATOM 2513 O O . SER A 1 324 ? -12.904 -5.939 -9.801 1.00 88.50 324 SER A O 1
ATOM 2515 N N . VAL A 1 325 ? -13.629 -7.288 -8.160 1.00 94.31 325 VAL A N 1
ATOM 2516 C CA . VAL A 1 325 ? -12.841 -6.654 -7.094 1.00 94.31 325 VAL A CA 1
ATOM 2517 C C . VAL A 1 325 ? -12.267 -7.678 -6.118 1.00 94.31 325 VAL A C 1
ATOM 2519 O O . VAL A 1 325 ? -12.928 -8.622 -5.698 1.00 94.31 325 VAL A O 1
ATOM 2522 N N . THR A 1 326 ? -11.011 -7.480 -5.741 1.00 96.69 326 THR A N 1
ATOM 2523 C CA . THR A 1 326 ? -10.324 -8.221 -4.679 1.00 96.69 326 THR A CA 1
ATOM 2524 C C . THR A 1 326 ? -9.578 -7.229 -3.802 1.00 96.69 326 THR A C 1
ATOM 2526 O O . THR A 1 326 ? -9.144 -6.185 -4.289 1.00 96.69 326 THR A O 1
ATOM 2529 N N . GLY A 1 327 ? -9.425 -7.516 -2.514 1.00 96.69 327 GLY A N 1
ATOM 2530 C CA . GLY A 1 327 ? -8.783 -6.558 -1.627 1.00 96.69 327 GLY A CA 1
ATOM 2531 C C . GLY A 1 327 ? -8.854 -6.902 -0.151 1.00 96.69 327 GLY A C 1
ATOM 2532 O O . GLY A 1 327 ? -9.101 -8.050 0.241 1.00 96.69 327 GLY A O 1
ATOM 2533 N N . SER A 1 328 ? -8.624 -5.880 0.661 1.00 96.75 328 SER A N 1
ATOM 2534 C CA . SER A 1 328 ? -8.676 -5.947 2.116 1.00 96.75 328 SER A CA 1
ATOM 2535 C C . SER A 1 328 ? -9.107 -4.634 2.741 1.00 96.75 328 SER A C 1
ATOM 2537 O O . SER A 1 328 ? -8.938 -3.564 2.155 1.00 96.75 328 SER A O 1
ATOM 2539 N N . ALA A 1 329 ? -9.634 -4.736 3.958 1.00 96.50 329 ALA A N 1
ATOM 2540 C CA . ALA A 1 329 ? -9.809 -3.606 4.851 1.00 96.50 329 ALA A CA 1
ATOM 2541 C C . ALA A 1 329 ? -9.257 -3.940 6.241 1.00 96.50 329 ALA A C 1
ATOM 2543 O O . ALA A 1 329 ? -9.484 -5.033 6.762 1.00 96.50 329 ALA A O 1
ATOM 2544 N N . LEU A 1 330 ? -8.564 -2.977 6.842 1.00 96.75 330 LEU A N 1
ATOM 2545 C CA . LEU A 1 330 ? -8.199 -2.972 8.253 1.00 96.75 330 LEU A CA 1
ATOM 2546 C C . LEU A 1 330 ? -9.151 -2.028 8.987 1.00 96.75 330 LEU A C 1
ATOM 2548 O O . LEU A 1 330 ? -9.148 -0.821 8.728 1.00 96.75 330 LEU A O 1
ATOM 2552 N N . LEU A 1 331 ? -9.942 -2.574 9.906 1.00 94.62 331 LEU A N 1
ATOM 2553 C CA . LEU A 1 331 ? -10.893 -1.815 10.712 1.00 94.62 331 LEU A CA 1
ATOM 2554 C C . LEU A 1 331 ? -10.329 -1.627 12.120 1.00 94.62 331 LEU A C 1
ATOM 2556 O O . LEU A 1 331 ? -9.915 -2.592 12.754 1.00 94.62 331 LEU A O 1
ATOM 2560 N N . ALA A 1 332 ? -10.297 -0.397 12.618 1.00 93.62 332 ALA A 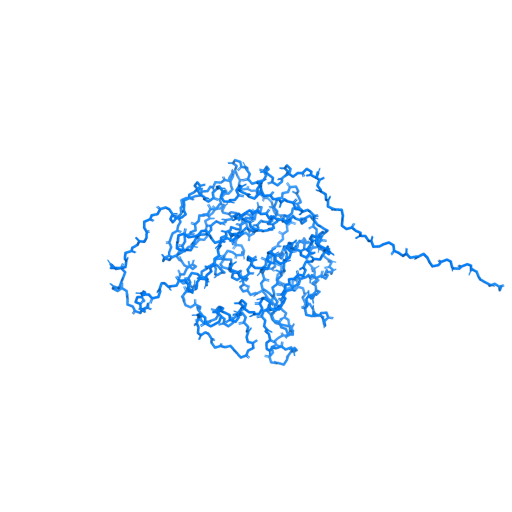N 1
ATOM 2561 C CA . ALA A 1 332 ? -9.938 -0.078 13.999 1.00 93.62 332 ALA A CA 1
ATOM 2562 C C . ALA A 1 332 ? -10.479 1.310 14.354 1.00 93.62 332 ALA A C 1
ATOM 2564 O O . ALA A 1 332 ? -10.722 2.117 13.462 1.00 93.62 332 ALA A O 1
ATOM 2565 N N . PHE A 1 333 ? -10.632 1.607 15.647 1.00 91.12 333 PHE A N 1
ATOM 2566 C CA . PHE A 1 333 ? -11.147 2.905 16.114 1.00 91.12 333 PHE A CA 1
ATOM 2567 C C . PHE A 1 333 ? -12.504 3.277 15.489 1.00 91.12 333 PHE A C 1
ATOM 2569 O O . PHE A 1 333 ? -12.715 4.430 15.119 1.00 91.12 333 PHE A O 1
ATOM 2576 N N . ASP A 1 334 ? -13.381 2.284 15.308 1.00 86.75 334 ASP A N 1
ATOM 2577 C CA . ASP A 1 334 ? -14.701 2.430 14.680 1.00 86.75 334 ASP A CA 1
ATOM 2578 C C . ASP A 1 334 ? -14.660 3.044 13.265 1.00 86.75 334 ASP A C 1
ATOM 2580 O O . ASP A 1 334 ? -15.614 3.666 12.802 1.00 86.75 334 ASP A O 1
ATOM 2584 N N . THR A 1 335 ? -13.541 2.867 12.554 1.00 89.88 335 THR A N 1
ATOM 2585 C CA . THR A 1 335 ? -13.349 3.326 11.175 1.00 89.88 335 THR A CA 1
ATOM 2586 C C . THR A 1 335 ? -12.578 2.300 10.344 1.00 89.88 335 THR A C 1
ATOM 2588 O O . THR A 1 335 ? -11.933 1.382 10.856 1.00 89.88 335 THR A O 1
ATOM 2591 N N . VAL A 1 336 ? -12.608 2.484 9.027 1.00 93.38 336 VAL A N 1
ATOM 2592 C CA . VAL A 1 336 ? -11.729 1.788 8.083 1.00 93.38 336 VAL A CA 1
ATOM 2593 C C . VAL A 1 336 ? -10.403 2.541 8.030 1.00 93.38 336 VAL A C 1
ATOM 2595 O O . VAL A 1 336 ? -10.311 3.593 7.402 1.00 93.38 336 VAL A O 1
ATOM 2598 N N . VAL A 1 337 ? -9.380 2.025 8.714 1.00 96.38 337 VAL A N 1
ATOM 2599 C CA . VAL A 1 337 ? -8.041 2.641 8.773 1.00 96.38 337 VAL A CA 1
ATOM 2600 C C . VAL A 1 337 ? -7.338 2.558 7.423 1.00 96.38 337 VAL A C 1
ATOM 2602 O O . VAL A 1 337 ? -6.677 3.507 7.003 1.00 96.38 337 VAL A O 1
ATOM 2605 N N . HIS A 1 338 ? -7.481 1.424 6.738 1.00 97.88 338 HIS A N 1
ATOM 2606 C CA . HIS A 1 338 ? -6.974 1.238 5.387 1.00 97.88 338 HIS A CA 1
ATOM 2607 C C . HIS A 1 338 ? -7.869 0.287 4.605 1.00 97.88 338 HIS A C 1
ATOM 2609 O O . HIS A 1 338 ? -8.244 -0.765 5.115 1.00 97.88 338 HIS A O 1
ATOM 2615 N N . LEU A 1 339 ? -8.144 0.638 3.358 1.00 97.75 339 LEU A N 1
ATOM 2616 C CA . LEU A 1 339 ? -8.797 -0.189 2.358 1.00 97.75 339 LEU A CA 1
ATOM 2617 C C . LEU A 1 339 ? -7.905 -0.214 1.119 1.00 97.75 339 LEU A C 1
ATOM 2619 O O . LEU A 1 339 ? -7.595 0.845 0.577 1.00 97.75 339 LEU A O 1
ATOM 2623 N N . ALA A 1 340 ? -7.561 -1.410 0.650 1.00 98.19 340 ALA A N 1
ATOM 2624 C CA . ALA A 1 340 ? -6.886 -1.616 -0.625 1.00 98.19 340 ALA A CA 1
ATOM 2625 C C . ALA A 1 340 ? -7.759 -2.495 -1.520 1.00 98.19 340 ALA A C 1
ATOM 2627 O O . ALA A 1 340 ? -8.114 -3.614 -1.142 1.00 98.19 340 ALA A O 1
ATOM 2628 N N . LEU A 1 341 ? -8.097 -1.994 -2.706 1.00 98.06 341 LEU A N 1
ATOM 2629 C CA . LEU A 1 341 ? -8.923 -2.678 -3.697 1.00 98.06 341 LEU A CA 1
ATOM 2630 C C . LEU A 1 341 ? -8.183 -2.782 -5.020 1.00 98.06 341 LEU A C 1
ATOM 2632 O O . LEU A 1 341 ? -7.556 -1.831 -5.477 1.00 98.06 341 LEU A O 1
ATOM 2636 N N . PHE A 1 342 ? -8.341 -3.914 -5.688 1.00 97.38 342 PHE A N 1
ATOM 2637 C CA . PHE A 1 342 ? -7.760 -4.177 -6.994 1.00 97.38 342 PHE A CA 1
ATOM 2638 C C . PHE A 1 342 ? -8.812 -4.776 -7.910 1.00 97.38 342 PHE A C 1
ATOM 2640 O O . PHE A 1 342 ? -9.604 -5.629 -7.508 1.00 97.38 342 PHE A O 1
ATOM 2647 N N . ASN A 1 343 ? -8.810 -4.337 -9.163 1.00 94.19 343 ASN A N 1
ATOM 2648 C CA . ASN A 1 343 ? -9.680 -4.914 -10.176 1.00 94.19 343 ASN A CA 1
ATOM 2649 C C . ASN A 1 343 ? -9.178 -6.326 -10.520 1.00 94.19 343 ASN A C 1
ATOM 2651 O O . ASN A 1 343 ? -8.047 -6.490 -10.975 1.00 94.19 343 ASN A O 1
ATOM 2655 N N . THR A 1 344 ? -10.004 -7.353 -10.331 1.00 89.75 344 THR A N 1
ATOM 2656 C CA . THR A 1 344 ? -9.640 -8.765 -10.583 1.00 89.75 344 THR A CA 1
ATOM 2657 C C . THR A 1 344 ? -9.287 -9.036 -12.042 1.00 89.75 344 THR A C 1
ATOM 2659 O O . THR A 1 344 ? -8.487 -9.932 -12.320 1.00 89.75 344 THR A O 1
ATOM 2662 N N . ALA A 1 345 ? -9.829 -8.253 -12.979 1.00 82.38 345 ALA A N 1
ATOM 2663 C CA . ALA A 1 345 ? -9.532 -8.344 -14.405 1.00 82.38 345 ALA A CA 1
ATOM 2664 C C . ALA A 1 345 ? -8.252 -7.593 -14.801 1.00 82.38 345 ALA A C 1
ATOM 2666 O O . ALA A 1 345 ? -7.770 -7.756 -15.920 1.00 82.38 345 ALA A O 1
ATOM 2667 N N . TYR A 1 346 ? -7.669 -6.797 -13.899 1.00 77.69 346 TYR A N 1
ATOM 2668 C CA . TYR A 1 346 ? -6.462 -6.037 -14.194 1.00 77.69 346 TYR A CA 1
ATOM 2669 C C . TYR A 1 346 ? -5.277 -6.977 -14.460 1.00 77.69 346 TYR A C 1
ATOM 2671 O O . TYR A 1 346 ? -4.860 -7.773 -13.606 1.00 77.69 346 TYR A O 1
ATOM 2679 N N . ARG A 1 347 ? -4.738 -6.899 -15.676 1.00 67.94 347 ARG A N 1
ATOM 2680 C CA . ARG A 1 347 ? -3.546 -7.624 -16.124 1.00 67.94 347 ARG A CA 1
ATOM 2681 C C . ARG A 1 347 ? -2.618 -6.606 -16.786 1.00 67.94 347 ARG A C 1
ATOM 2683 O O . ARG A 1 347 ? -2.989 -6.067 -17.829 1.00 67.94 347 ARG A O 1
ATOM 2690 N N . PRO A 1 348 ? -1.431 -6.307 -16.235 1.00 54.66 348 PRO A N 1
ATOM 2691 C CA . PRO A 1 348 ? -0.446 -5.580 -17.018 1.00 54.66 348 PRO A CA 1
ATOM 2692 C C . PRO A 1 348 ? 0.025 -6.514 -18.134 1.00 54.66 348 PRO A C 1
ATOM 2694 O O . PRO A 1 348 ? 0.499 -7.622 -17.879 1.00 54.66 348 PRO A O 1
ATOM 2697 N N . GLN A 1 349 ? -0.204 -6.085 -19.370 1.00 52.59 349 GLN A N 1
ATOM 2698 C CA . GLN A 1 349 ? 0.170 -6.836 -20.567 1.00 52.59 349 GLN A CA 1
ATOM 2699 C C . GLN A 1 349 ? 1.685 -6.866 -20.768 1.00 52.59 349 GLN A C 1
ATOM 2701 O O . GLN A 1 349 ? 2.357 -5.871 -20.405 1.00 52.59 349 GLN A O 1
#

Foldseek 3Di:
DDDDDDDDDDDDDPPDPFPPPDDPPLVLCQLVPPQWFFAWWFDDDQKIKTFTFGVVFDPDDQEEELLVQPPQWFWADPVDQFKIKIFRQDPTWYWQAFQWWWDAAQAIWTFLHIAGAGHRDIFIGTIEGQFQQTGGHPPTDNTIGTDFGAALVLNLQSLVQQLVCCNPPLDRYGDNVVSLVVLQVLCVLLVFDDPRSHSRSSCVSCVVVLVVQPVRDDDDPRGQKMWMDGRADTFKIKGFSGSNHCNSRVSSHSSSHSSLNSSQDPPPQPDPPDPVSVPPDDRPDDPPDGSVNSSVQSSVQVVFDWGWGDHSHDAIKIWGDDPQKTWIFGDDPSHGRMTIIGGNPDDSD

Radius of gyration: 20.94 Å; chains: 1; bounding box: 50×58×80 Å

Secondary structure (DSSP, 8-state):
----------PPP------TT---HHHHHHHT-TTEEE---EEETTEEEEEEEESSPPS--S-EEHHHHGGGEEEEE-SSTTEEEEEE-SSS-EEE-TTEEEESSSS-EEESS-EEEPTTEEEEEEEEESBTT--S-TTS-SS-EEEEEPPHHHHHHHHHHHHHHHHHHS-----HHHHHHHHHHHHHHHT---SS-BHHHHHHTTHHHHHHHHHHSPPPTTEEEEEEEETTEEEEEEEESSHHHHHHHHHHHHHHHHHHHHH---TTPPPS--GGGGGTS-PPPS-SS-HHHHHHHHHHHHHSEEEEE--SSBSEEEEEE-SSEEEEEEEETTEEEEEEEEETT----

pLDDT: mean 86.33, std 19.5, range [28.27, 98.69]

Sequence (349 aa):
MDEKRKHVGKGRSRTSEEVLGRDCTHLVEALQNSALHYHQPIHFRNLTLVPIVRDPAPEKRNYVTSTEAGRKLEVTETGSVPRLRVRNNAAVPVLLPEGEQLMGGYQNRIVTVSILLPPETETEIPVACVEQGRWGSRGRSRRMHEGDFFFAEGRRVAAEAVSRAARSWGTYDTDQGEVWRTVAGKLGRLRARSYTRAMADAYESAEDSLGQFTAALPYQPGQVGLVVAIGTELAGADLFDHPATVRSLYERLLRSYAIDALTRVQRSAPKWTDPASEASSATPKPPVLDATRARRFVESAAEAVLTFHTPVGLGEQARITGDSVTGSALLAFDTVVHLALFNTAYRPQ